Protein AF-A0A0L0S382-F1 (afdb_monomer_lite)

Foldseek 3Di:
DVVVVVVVVVVVVVVVCVVCVVVVLVVLLVVLVVVLVVLVVVLVPQDADDPVDPDDDDDPDLPPAHSLRSNLVSLLSNLVSCVSNVVLVVSLVSLVVSLVSLLVLLLVLDDDPVDQPPQPPPDPPDPDPPDPSSDHAPDPVSVVSVVVSLVSLVSNLLSCLVVVVVVVNVVSLVVVLVSCCVRPQPCVRHVVCVVVNVVVNVVSVVVVVVSVVVSVVVVVVVVVVVVVVD

InterPro domains:
  IPR021773 Trafficking protein particle complex subunit 11 [PF11817] (141-214)

Sequence (230 aa):
MITSRLHLAVASYAARISDYKPLLMDPAHKFYTAKAAAVRKKRARLTPPSPARMTVSSTQEPTALSYLGWLIRYDYKAAVFHELRGDWDEAYKLYTETYTQLTDFLRETQPSSDAQPLCNGALIPELTPGKAADVVLVSKRWYEAKLLLDVIIIKMMKLNFLLDRAPNVVNNFYGHIDVVAKRFDAPTWCPLLAWAFYEWKSRFHAMFGDLLDADGSTRKATKNMVRSNE

pLDDT: mean 77.28, std 17.95, range [32.91, 97.69]

Structure (mmCIF, N/CA/C/O backbone):
data_AF-A0A0L0S382-F1
#
_entry.id   AF-A0A0L0S382-F1
#
loop_
_atom_site.group_PDB
_atom_site.id
_atom_site.type_symbol
_atom_site.label_atom_id
_atom_site.label_alt_id
_atom_site.label_comp_id
_atom_site.label_asym_id
_atom_site.label_entity_id
_atom_site.label_seq_id
_atom_site.pdbx_PDB_ins_code
_atom_site.Cartn_x
_atom_site.Cartn_y
_atom_site.Cartn_z
_atom_site.occupancy
_atom_site.B_iso_or_equiv
_atom_site.auth_seq_id
_atom_site.auth_comp_id
_atom_site.auth_asym_id
_atom_site.auth_atom_id
_atom_site.pdbx_PDB_model_num
ATOM 1 N N . MET A 1 1 ? 12.969 -9.971 42.068 1.00 53.94 1 MET A N 1
ATOM 2 C CA . MET A 1 1 ? 12.573 -8.583 42.421 1.00 53.94 1 MET A CA 1
ATOM 3 C C . MET A 1 1 ? 12.611 -7.607 41.238 1.00 53.94 1 MET A C 1
ATOM 5 O O . MET A 1 1 ? 11.683 -6.818 41.119 1.00 53.94 1 MET A O 1
ATOM 9 N N . ILE A 1 2 ? 13.613 -7.647 40.348 1.00 57.97 2 ILE A N 1
ATOM 10 C CA . ILE A 1 2 ? 13.712 -6.731 39.185 1.00 57.97 2 ILE A CA 1
ATOM 11 C C . ILE A 1 2 ? 12.618 -6.998 38.129 1.00 57.97 2 ILE A C 1
ATOM 13 O O . ILE A 1 2 ? 12.015 -6.064 37.607 1.00 57.97 2 ILE A O 1
ATOM 17 N N . THR A 1 3 ? 12.284 -8.267 37.887 1.00 58.53 3 THR A N 1
ATOM 18 C CA . THR A 1 3 ? 11.249 -8.696 36.929 1.00 58.53 3 THR A CA 1
ATOM 19 C C . THR A 1 3 ? 9.839 -8.217 37.294 1.00 58.53 3 THR A C 1
ATOM 21 O O . THR A 1 3 ? 9.112 -7.747 36.422 1.00 58.53 3 THR A O 1
ATOM 24 N N . SER A 1 4 ? 9.467 -8.229 38.580 1.00 61.50 4 SER A N 1
ATOM 25 C CA . SER A 1 4 ? 8.157 -7.734 39.041 1.00 61.50 4 SER A CA 1
ATOM 26 C C . SER A 1 4 ? 7.985 -6.224 38.860 1.00 61.50 4 SER A C 1
ATOM 28 O O . SER A 1 4 ? 6.900 -5.777 38.502 1.00 61.50 4 SER A O 1
ATOM 30 N N . ARG A 1 5 ? 9.045 -5.427 39.063 1.00 61.12 5 ARG A N 1
ATOM 31 C CA . ARG A 1 5 ? 8.989 -3.965 38.871 1.00 61.12 5 ARG A CA 1
ATOM 32 C C . ARG A 1 5 ? 8.863 -3.579 37.397 1.00 61.12 5 ARG A C 1
ATOM 34 O O . ARG A 1 5 ? 8.143 -2.640 37.081 1.00 61.12 5 ARG A O 1
ATOM 41 N N . LEU A 1 6 ? 9.509 -4.332 36.506 1.00 64.44 6 LEU A N 1
ATOM 42 C CA . LEU A 1 6 ? 9.385 -4.161 35.056 1.00 64.44 6 LEU A CA 1
ATOM 43 C C . LEU A 1 6 ? 7.972 -4.504 34.564 1.00 64.44 6 LEU A C 1
ATOM 45 O O . LEU A 1 6 ? 7.396 -3.737 33.802 1.00 64.44 6 LEU A O 1
ATOM 49 N N . HIS A 1 7 ? 7.375 -5.591 35.059 1.00 64.88 7 HIS A N 1
ATOM 50 C CA . HIS A 1 7 ? 5.990 -5.949 34.730 1.00 64.88 7 HIS A CA 1
ATOM 51 C C . HIS A 1 7 ? 4.977 -4.893 35.206 1.00 64.88 7 HIS A C 1
ATOM 53 O O . HIS A 1 7 ? 4.095 -4.502 34.446 1.00 64.88 7 HIS A O 1
ATOM 59 N N . LEU A 1 8 ? 5.144 -4.366 36.426 1.00 67.00 8 LEU A N 1
ATOM 60 C CA . LEU A 1 8 ? 4.321 -3.273 36.962 1.00 67.00 8 LEU A CA 1
ATOM 61 C C . LEU A 1 8 ? 4.476 -1.969 36.164 1.00 67.00 8 LEU A C 1
ATOM 63 O O . LEU A 1 8 ? 3.487 -1.282 35.916 1.00 67.00 8 LEU A O 1
ATOM 67 N N . ALA A 1 9 ? 5.694 -1.639 35.724 1.00 67.31 9 ALA A N 1
ATOM 68 C CA . ALA A 1 9 ? 5.947 -0.463 34.894 1.00 67.31 9 ALA A CA 1
ATOM 69 C C . ALA A 1 9 ? 5.312 -0.590 33.497 1.00 67.31 9 ALA A C 1
ATOM 71 O O . ALA A 1 9 ? 4.705 0.364 33.017 1.00 67.31 9 ALA A O 1
ATOM 72 N N . VAL A 1 10 ? 5.392 -1.770 32.872 1.00 69.81 10 VAL A N 1
ATOM 73 C CA . VAL A 1 10 ? 4.763 -2.056 31.570 1.00 69.81 10 VAL A CA 1
ATOM 74 C C . VAL A 1 10 ? 3.237 -2.007 31.678 1.00 69.81 10 VAL A C 1
ATOM 76 O O . VAL A 1 10 ? 2.591 -1.379 30.843 1.00 69.81 10 VAL A O 1
ATOM 79 N N . ALA A 1 11 ? 2.661 -2.589 32.733 1.00 67.50 11 ALA A N 1
ATOM 80 C CA . ALA A 1 11 ? 1.222 -2.536 32.990 1.00 67.50 11 ALA A CA 1
ATOM 81 C C . ALA A 1 11 ? 0.734 -1.101 33.260 1.00 67.50 11 ALA A C 1
ATOM 83 O O . ALA A 1 11 ? -0.275 -0.673 32.702 1.00 67.50 11 ALA A O 1
ATOM 84 N N . SER A 1 12 ? 1.484 -0.324 34.051 1.00 73.62 12 SER A N 1
ATOM 85 C CA . SER A 1 12 ? 1.190 1.092 34.312 1.00 73.62 12 SER A CA 1
ATOM 86 C C . SER A 1 12 ? 1.282 1.945 33.044 1.00 73.62 12 SER A C 1
ATOM 88 O O . SER A 1 12 ? 0.453 2.828 32.831 1.00 73.62 12 SER A O 1
ATOM 90 N N . TYR A 1 13 ? 2.254 1.667 32.172 1.00 71.56 13 TYR A N 1
ATOM 91 C CA . TYR A 1 13 ? 2.401 2.352 30.890 1.00 71.56 13 TYR A CA 1
ATOM 92 C C . TYR A 1 13 ? 1.272 1.995 29.911 1.00 71.56 13 TYR A C 1
ATOM 94 O O . TYR A 1 13 ? 0.718 2.884 29.269 1.00 71.56 13 TYR A O 1
ATOM 102 N N . ALA A 1 14 ? 0.874 0.721 29.843 1.00 69.62 14 ALA A N 1
ATOM 103 C CA . ALA A 1 14 ? -0.241 0.264 29.015 1.00 69.62 14 ALA A CA 1
ATOM 104 C C . ALA A 1 14 ? -1.583 0.880 29.449 1.00 69.62 14 ALA A C 1
ATOM 106 O O . ALA A 1 14 ? -2.319 1.379 28.599 1.00 69.62 14 ALA A O 1
ATOM 107 N N . ALA A 1 15 ? -1.859 0.927 30.759 1.00 72.88 15 ALA A N 1
ATOM 108 C CA . ALA A 1 15 ? -3.040 1.597 31.313 1.00 72.88 15 ALA A CA 1
ATOM 109 C C . ALA A 1 15 ? -3.037 3.105 31.003 1.00 72.88 15 ALA A C 1
ATOM 111 O O . ALA A 1 15 ? -4.038 3.693 30.603 1.00 72.88 15 ALA A O 1
ATOM 112 N N . ARG A 1 16 ? -1.864 3.736 31.084 1.00 70.94 16 ARG A N 1
ATOM 113 C CA . ARG A 1 16 ? -1.719 5.149 30.738 1.00 70.94 16 ARG A CA 1
ATOM 114 C C . ARG A 1 16 ? -1.973 5.407 29.243 1.00 70.94 16 ARG A C 1
ATOM 116 O O . ARG A 1 16 ? -2.573 6.416 28.891 1.00 70.94 16 ARG A O 1
ATOM 123 N N . ILE A 1 17 ? -1.566 4.496 28.356 1.00 74.94 17 ILE A N 1
ATOM 124 C CA . ILE A 1 17 ? -1.878 4.578 26.918 1.00 74.94 17 ILE A CA 1
ATOM 125 C C . ILE A 1 17 ? -3.385 4.439 26.665 1.00 74.94 17 ILE A C 1
ATOM 127 O O . ILE A 1 17 ? -3.913 5.164 25.818 1.00 74.94 17 ILE A O 1
ATOM 131 N N . SER A 1 18 ? -4.083 3.540 27.371 1.00 77.56 18 SER A N 1
ATOM 132 C CA . SER A 1 18 ? -5.534 3.391 27.198 1.00 77.56 18 SER A CA 1
ATOM 133 C C . SER A 1 18 ? -6.300 4.653 27.590 1.00 77.56 18 SER A C 1
ATOM 135 O O . SER A 1 18 ? -7.227 5.020 26.871 1.00 77.56 18 SER A O 1
ATOM 137 N N . ASP A 1 19 ? -5.860 5.361 28.633 1.00 81.19 19 ASP A N 1
ATOM 138 C CA . ASP A 1 19 ? -6.506 6.593 29.106 1.00 81.19 19 ASP A CA 1
ATOM 139 C C . ASP A 1 19 ? -6.327 7.767 28.127 1.00 81.19 19 ASP A C 1
ATOM 141 O O . ASP A 1 19 ? -7.249 8.552 27.901 1.00 81.19 19 ASP A O 1
ATOM 145 N N . TYR A 1 20 ? -5.157 7.883 27.485 1.00 80.38 20 TYR A N 1
ATOM 146 C CA . TYR A 1 20 ? -4.895 8.948 26.504 1.00 80.38 20 TYR A CA 1
ATOM 147 C C . TYR A 1 20 ? -5.509 8.692 25.131 1.00 80.38 20 TYR A C 1
ATOM 149 O O . TYR A 1 20 ? -5.706 9.635 24.362 1.00 80.38 20 TYR A O 1
ATOM 157 N N . LYS A 1 21 ? -5.813 7.432 24.806 1.00 78.69 21 LYS A N 1
ATOM 158 C CA . LYS A 1 21 ? -6.366 7.045 23.509 1.00 78.69 21 LYS A CA 1
ATOM 159 C C . LYS A 1 21 ? -7.614 7.862 23.142 1.00 78.69 21 LYS A C 1
ATOM 161 O O . LYS A 1 21 ? -7.550 8.527 22.110 1.00 78.69 21 LYS A O 1
ATOM 166 N N . PRO A 1 22 ? -8.699 7.905 23.944 1.00 82.62 22 PRO A N 1
ATOM 167 C CA . PRO A 1 22 ? -9.888 8.690 23.602 1.00 82.62 22 PRO A CA 1
ATOM 168 C C . PRO A 1 22 ? -9.613 10.200 23.528 1.00 82.62 22 PRO A C 1
ATOM 170 O O . PRO A 1 22 ? -10.165 10.872 22.664 1.00 82.62 22 PRO A O 1
ATOM 173 N N . LEU A 1 23 ? -8.711 10.727 24.364 1.00 86.38 23 LEU A N 1
ATOM 174 C CA . LEU A 1 23 ? -8.353 12.152 24.383 1.00 86.38 23 LEU A CA 1
ATOM 175 C C . LEU A 1 23 ? -7.609 12.599 23.113 1.00 86.38 23 LEU A C 1
ATOM 177 O O . LEU A 1 23 ? -7.698 13.761 22.714 1.00 86.38 23 LEU A O 1
ATOM 181 N N . LEU A 1 24 ? -6.868 11.687 22.476 1.00 86.69 24 LEU A N 1
ATOM 182 C CA . LEU A 1 24 ? -6.070 11.978 21.286 1.00 86.69 24 LEU A CA 1
ATOM 183 C C . LEU A 1 24 ? -6.823 11.730 19.969 1.00 86.69 24 LEU A C 1
ATOM 185 O O . LEU A 1 24 ? -6.436 12.303 18.947 1.00 86.69 24 LEU A O 1
ATOM 189 N N . MET A 1 25 ? -7.889 10.918 19.973 1.00 85.62 25 MET A N 1
ATOM 190 C CA . MET A 1 25 ? -8.615 10.554 18.745 1.00 85.62 25 MET A CA 1
ATOM 191 C C . MET A 1 25 ? -9.185 11.775 18.020 1.00 85.62 25 MET A C 1
ATOM 193 O O . MET A 1 25 ? -8.930 11.952 16.828 1.00 85.62 25 MET A O 1
ATOM 197 N N . ASP A 1 26 ? -9.883 12.661 18.730 1.00 87.31 26 ASP A N 1
ATOM 198 C CA . ASP A 1 26 ? -10.520 13.835 18.123 1.00 87.31 26 ASP A CA 1
ATOM 199 C C . ASP A 1 26 ? -9.508 14.828 17.511 1.00 87.31 26 ASP A C 1
ATOM 201 O O . ASP A 1 26 ? -9.683 15.233 16.351 1.00 87.31 26 ASP A O 1
ATOM 205 N N . PRO A 1 27 ? -8.418 15.218 18.211 1.00 91.56 27 PRO A N 1
ATOM 206 C CA . PRO A 1 27 ? -7.337 15.996 17.605 1.00 91.56 27 PRO A CA 1
ATOM 207 C C . PRO A 1 27 ? -6.700 15.308 16.392 1.00 91.56 27 PRO A C 1
ATOM 209 O O . PRO A 1 27 ? -6.451 15.962 15.374 1.00 91.56 27 PRO A O 1
ATOM 212 N N . ALA A 1 28 ? -6.460 13.995 16.472 1.00 88.56 28 ALA A N 1
ATOM 213 C CA . ALA A 1 28 ? -5.852 13.227 15.389 1.00 88.56 28 ALA A CA 1
ATOM 214 C C . ALA A 1 28 ? -6.752 13.197 14.144 1.00 88.56 28 ALA A C 1
ATOM 216 O O . ALA A 1 28 ? -6.286 13.473 13.036 1.00 88.56 28 ALA A O 1
ATOM 217 N N . HIS A 1 29 ? -8.055 12.959 14.314 1.00 89.69 29 HIS A N 1
ATOM 218 C CA . HIS A 1 29 ? -9.029 12.962 13.221 1.00 89.69 29 HIS A CA 1
ATOM 219 C C . HIS A 1 29 ? -9.072 14.311 12.498 1.00 89.69 29 HIS A C 1
ATOM 221 O O . HIS A 1 29 ? -9.032 14.357 11.260 1.00 89.69 29 HIS A O 1
ATOM 227 N N . LYS A 1 30 ? -9.099 15.421 13.248 1.00 92.44 30 LYS A N 1
ATOM 228 C CA . LYS A 1 30 ? -9.057 16.779 12.677 1.00 92.44 30 LYS A CA 1
ATOM 229 C C . LYS A 1 30 ? -7.756 17.018 11.909 1.00 92.44 30 LYS A C 1
ATOM 231 O O . LYS A 1 30 ? -7.792 17.506 10.776 1.00 92.44 30 LYS A O 1
ATOM 236 N N . PHE A 1 31 ? -6.620 16.620 12.483 1.00 93.69 31 PHE A N 1
ATOM 237 C CA . PHE A 1 31 ? -5.308 16.766 11.857 1.00 93.69 31 PHE A CA 1
ATOM 238 C C . PHE A 1 31 ? -5.208 15.999 10.531 1.00 93.69 31 PHE A C 1
ATOM 240 O O . PHE A 1 31 ? -4.858 16.585 9.502 1.00 93.69 31 PHE A O 1
ATOM 247 N N . TYR A 1 32 ? -5.561 14.711 10.519 1.00 93.88 32 TYR A N 1
ATOM 248 C CA . TYR A 1 32 ? -5.474 13.888 9.310 1.00 93.88 32 TYR A CA 1
ATOM 249 C C . TYR A 1 32 ? -6.490 14.299 8.245 1.00 93.88 32 TYR A C 1
ATOM 251 O O . TYR A 1 32 ? -6.158 14.300 7.059 1.00 93.88 32 TYR A O 1
ATOM 259 N N . THR A 1 33 ? -7.673 14.772 8.643 1.00 93.06 33 THR A N 1
ATOM 260 C CA . THR A 1 33 ? -8.656 15.341 7.707 1.00 93.06 33 THR A CA 1
ATOM 261 C C . THR A 1 33 ? -8.102 16.578 6.994 1.00 93.06 33 THR A C 1
ATOM 263 O O . THR A 1 33 ? -8.178 16.673 5.765 1.00 93.06 33 THR A O 1
ATOM 266 N N . ALA A 1 34 ? -7.472 17.499 7.732 1.00 94.75 34 ALA A N 1
ATOM 267 C CA . ALA A 1 34 ? -6.836 18.679 7.149 1.00 94.75 34 ALA A CA 1
ATOM 268 C C . ALA A 1 34 ? -5.667 18.305 6.216 1.00 94.75 34 ALA A C 1
ATOM 270 O O . ALA A 1 34 ? -5.519 18.880 5.132 1.00 94.75 34 ALA A O 1
ATOM 271 N N . LYS A 1 35 ? -4.853 17.308 6.591 1.00 94.38 35 LYS A N 1
ATOM 272 C CA . LYS A 1 35 ? -3.753 16.810 5.748 1.00 94.38 35 LYS A CA 1
ATOM 273 C C . LYS A 1 35 ? -4.253 16.133 4.471 1.00 94.38 35 LYS A C 1
ATOM 275 O O . LYS A 1 35 ? -3.704 16.415 3.403 1.00 94.38 35 LYS A O 1
ATOM 280 N N . ALA A 1 36 ? -5.309 15.325 4.546 1.00 91.81 36 ALA A N 1
ATOM 281 C CA . ALA A 1 36 ? -5.942 14.718 3.378 1.00 91.81 36 ALA A CA 1
ATOM 282 C C . ALA A 1 36 ? -6.477 15.790 2.412 1.00 91.81 36 ALA A C 1
ATOM 284 O O . ALA A 1 36 ? -6.194 15.739 1.215 1.00 91.81 36 ALA A O 1
ATOM 285 N N . ALA A 1 37 ? -7.156 16.824 2.923 1.00 93.81 37 ALA A N 1
ATOM 286 C CA . ALA A 1 37 ? -7.625 17.948 2.108 1.00 93.81 37 ALA A CA 1
ATOM 287 C C . ALA A 1 37 ? -6.468 18.707 1.430 1.00 93.81 37 ALA A C 1
ATOM 289 O O . ALA A 1 37 ? -6.539 19.033 0.242 1.00 93.81 37 ALA A O 1
ATOM 290 N N . ALA A 1 38 ? -5.367 18.937 2.152 1.00 94.75 38 ALA A N 1
ATOM 291 C CA . ALA A 1 38 ? -4.178 19.576 1.595 1.00 94.75 38 ALA A CA 1
ATOM 292 C C . ALA A 1 38 ? -3.540 18.745 0.469 1.00 94.75 38 ALA A C 1
ATOM 294 O O . ALA A 1 38 ? -3.103 19.313 -0.534 1.00 94.75 38 ALA A O 1
ATOM 295 N N . VAL A 1 39 ? -3.500 17.414 0.602 1.00 95.06 39 VAL A N 1
ATOM 296 C CA . VAL A 1 39 ? -3.012 16.519 -0.460 1.00 95.06 39 VAL A CA 1
ATOM 297 C C . VAL A 1 39 ? -3.929 16.551 -1.677 1.00 95.06 39 VAL A C 1
ATOM 299 O O . VAL A 1 39 ? -3.424 16.720 -2.783 1.00 95.06 39 VAL A O 1
ATOM 302 N N . ARG A 1 40 ? -5.256 16.513 -1.496 1.00 92.25 40 ARG A N 1
ATOM 303 C CA . ARG A 1 40 ? -6.207 16.649 -2.615 1.00 92.25 40 ARG A CA 1
ATOM 304 C C . ARG A 1 40 ? -6.031 17.975 -3.356 1.00 92.25 40 ARG A C 1
ATOM 306 O O . ARG A 1 40 ? -5.993 17.989 -4.582 1.00 92.25 40 ARG A O 1
ATOM 313 N N . LYS A 1 41 ? -5.821 19.082 -2.632 1.00 93.94 41 LYS A N 1
ATOM 314 C CA . LYS A 1 41 ? -5.527 20.390 -3.244 1.00 93.94 41 LYS A CA 1
ATOM 315 C C . LYS A 1 41 ? -4.205 20.387 -4.018 1.00 93.94 41 LYS A C 1
ATOM 317 O O . LYS A 1 41 ? -4.111 21.061 -5.035 1.00 93.94 41 LYS A O 1
ATOM 322 N N . LYS A 1 42 ? -3.181 19.661 -3.552 1.00 93.00 42 LYS A N 1
ATOM 323 C CA . LYS A 1 42 ? -1.909 19.503 -4.282 1.00 93.00 42 LYS A CA 1
ATOM 324 C C . LYS A 1 42 ? -2.084 18.657 -5.541 1.00 93.00 42 LYS A C 1
ATOM 326 O O . LYS A 1 42 ? -1.616 19.065 -6.594 1.00 93.00 42 LYS A O 1
ATOM 331 N N . ARG A 1 43 ? -2.829 17.555 -5.446 1.00 92.06 43 ARG A N 1
ATOM 332 C CA . ARG A 1 43 ? -3.200 16.707 -6.584 1.00 92.06 43 ARG A CA 1
ATOM 333 C C . ARG A 1 43 ? -3.953 17.492 -7.659 1.00 92.06 43 ARG A C 1
ATOM 335 O O . ARG A 1 43 ? -3.604 17.396 -8.824 1.00 92.06 43 ARG A O 1
ATOM 342 N N . ALA A 1 44 ? -4.914 18.331 -7.270 1.00 90.69 44 ALA A N 1
ATOM 343 C CA . ALA A 1 44 ? -5.692 19.159 -8.197 1.00 90.69 44 ALA A CA 1
ATOM 344 C C . ALA A 1 44 ? -4.874 20.256 -8.908 1.00 90.69 44 ALA A C 1
ATOM 346 O O . ALA A 1 44 ? -5.316 20.786 -9.920 1.00 90.69 44 ALA A O 1
ATOM 347 N N . ARG A 1 45 ? -3.693 20.614 -8.385 1.00 90.88 45 ARG A N 1
ATOM 348 C CA . ARG A 1 45 ? -2.772 21.570 -9.024 1.00 90.88 45 ARG A CA 1
ATOM 349 C C . ARG A 1 45 ? -1.830 20.910 -10.031 1.00 90.88 45 ARG A C 1
ATOM 351 O O . ARG A 1 45 ? -1.074 21.628 -10.678 1.00 90.88 45 ARG A O 1
ATOM 358 N N . LEU A 1 46 ? -1.813 19.579 -10.122 1.00 86.81 46 LEU A N 1
ATOM 359 C CA . LEU A 1 46 ? -0.994 18.894 -11.112 1.00 86.81 46 LEU A CA 1
ATOM 360 C C . LEU A 1 46 ? -1.580 19.142 -12.500 1.00 86.81 46 LEU A C 1
ATOM 362 O O . LEU A 1 46 ? -2.689 18.708 -12.803 1.00 86.81 46 LEU A O 1
ATOM 366 N N . THR A 1 47 ? -0.810 19.818 -13.343 1.00 82.38 47 THR A N 1
ATOM 367 C CA . THR A 1 47 ? -1.166 20.032 -14.743 1.00 82.38 47 THR A CA 1
ATOM 368 C C . THR A 1 47 ? -0.730 18.812 -15.556 1.00 82.38 47 THR A C 1
ATOM 370 O O . THR A 1 47 ? 0.453 18.459 -15.496 1.00 82.38 47 THR A O 1
ATOM 373 N N . PRO A 1 48 ? -1.634 18.157 -16.306 1.00 77.94 48 PRO A N 1
ATOM 374 C CA . PRO A 1 48 ? -1.242 17.082 -17.207 1.00 77.94 48 PRO A CA 1
ATOM 375 C C . PRO A 1 48 ? -0.278 17.615 -18.281 1.00 77.94 48 PRO A C 1
ATOM 377 O O . PRO A 1 48 ? -0.373 18.786 -18.666 1.00 77.94 48 PRO A O 1
ATOM 380 N N . PRO A 1 49 ? 0.671 16.792 -18.757 1.00 70.31 49 PRO A N 1
ATOM 381 C CA . PRO A 1 49 ? 1.622 17.216 -19.777 1.00 70.31 49 PRO A CA 1
ATOM 382 C C . PRO A 1 49 ? 0.873 17.631 -21.052 1.00 70.31 49 PRO A C 1
ATOM 384 O O . PRO A 1 49 ? 0.158 16.832 -21.650 1.00 70.31 49 PRO A O 1
ATOM 387 N N . SER A 1 50 ? 1.016 18.899 -21.452 1.00 70.06 50 SER A N 1
ATOM 388 C CA . SER A 1 50 ? 0.487 19.402 -22.725 1.00 70.06 50 SER A CA 1
ATOM 389 C C . SER A 1 50 ? 1.434 19.007 -23.864 1.00 70.06 50 SER A C 1
ATOM 391 O O . SER A 1 50 ? 2.643 19.223 -23.724 1.00 70.06 50 SER A O 1
ATOM 393 N N . PRO A 1 51 ? 0.929 18.493 -25.002 1.00 60.09 51 PRO A N 1
ATOM 394 C CA . PRO A 1 51 ? 1.765 18.044 -26.119 1.00 60.09 51 PRO A CA 1
ATOM 395 C C . PRO A 1 51 ? 2.618 19.160 -26.751 1.00 60.09 51 PRO A C 1
ATOM 397 O O . PRO A 1 51 ? 3.579 18.867 -27.450 1.00 60.09 51 PRO A O 1
ATOM 400 N N . ALA A 1 52 ? 2.321 20.438 -26.486 1.00 55.53 52 ALA A N 1
ATOM 401 C CA . ALA A 1 52 ? 3.017 21.583 -27.083 1.00 55.53 52 ALA A CA 1
ATOM 402 C C . ALA A 1 52 ? 4.243 22.095 -26.291 1.00 55.53 52 ALA A C 1
ATOM 404 O O . ALA A 1 52 ? 4.891 23.045 -26.725 1.00 55.53 52 ALA A O 1
ATOM 405 N N . ARG A 1 53 ? 4.570 21.520 -25.122 1.00 49.69 53 ARG A N 1
ATOM 406 C CA . ARG A 1 53 ? 5.631 22.039 -24.232 1.00 49.69 53 ARG A CA 1
ATOM 407 C C . ARG A 1 53 ? 6.715 21.001 -23.947 1.00 49.69 53 ARG A C 1
ATOM 409 O O . ARG A 1 53 ? 6.962 20.655 -22.798 1.00 49.69 53 ARG A O 1
ATOM 416 N N . MET A 1 54 ? 7.376 20.517 -24.994 1.00 46.28 54 MET A N 1
ATOM 417 C CA . MET A 1 54 ? 8.634 19.772 -24.875 1.00 46.28 54 MET A CA 1
ATOM 418 C C . MET A 1 54 ? 9.815 20.703 -25.173 1.00 46.28 54 MET A C 1
ATOM 420 O O . MET A 1 54 ? 10.459 20.595 -26.209 1.00 46.28 54 MET A O 1
ATOM 424 N N . THR A 1 55 ? 10.094 21.652 -24.279 1.00 44.81 55 THR A N 1
ATOM 425 C CA . THR A 1 55 ? 11.374 22.376 -24.280 1.00 44.81 55 THR A CA 1
ATOM 426 C C . THR A 1 55 ? 12.269 21.772 -23.208 1.00 44.81 55 THR A C 1
ATOM 428 O O . THR A 1 55 ? 11.995 21.864 -22.012 1.00 44.81 55 THR A O 1
ATOM 431 N N . VAL A 1 56 ? 13.316 21.092 -23.669 1.00 46.12 56 VAL A N 1
ATOM 432 C CA . VAL A 1 56 ? 14.325 20.409 -22.860 1.00 46.12 56 VAL A CA 1
ATOM 433 C C . VAL A 1 56 ? 15.135 21.466 -22.109 1.00 46.12 56 VAL A C 1
ATOM 435 O O . VAL A 1 56 ? 15.881 22.223 -22.722 1.00 46.12 56 VAL A O 1
ATOM 438 N N . SER A 1 57 ? 14.977 21.550 -20.787 1.00 40.81 57 SER A N 1
ATOM 439 C CA . SER A 1 57 ? 15.897 22.314 -19.942 1.00 40.81 57 SER A CA 1
ATOM 440 C C . SER A 1 57 ? 16.950 21.354 -19.400 1.00 40.81 57 SER A C 1
ATOM 442 O O . SER A 1 57 ? 16.666 20.495 -18.568 1.00 40.81 57 SER A O 1
ATOM 444 N N . SER A 1 58 ? 18.153 21.464 -19.956 1.00 44.50 58 SER A N 1
ATOM 445 C CA . SER A 1 58 ? 19.354 20.739 -19.562 1.00 44.50 58 SER A CA 1
ATOM 446 C C . SER A 1 58 ? 20.073 21.487 -18.436 1.00 44.50 58 SER A C 1
ATOM 448 O O . SER A 1 58 ? 21.002 22.252 -18.688 1.00 44.50 58 SER A O 1
ATOM 450 N N . THR A 1 59 ? 19.663 21.273 -17.192 1.00 42.47 59 THR A N 1
ATOM 451 C CA . THR A 1 59 ? 20.478 21.600 -16.015 1.00 42.47 59 THR A CA 1
ATOM 452 C C . THR A 1 59 ? 20.339 20.480 -14.989 1.00 42.47 59 THR A C 1
ATOM 454 O O . THR A 1 59 ? 19.251 19.952 -14.777 1.00 42.47 59 THR A O 1
ATOM 457 N N . GLN A 1 60 ? 21.472 20.074 -14.409 1.00 43.75 60 GLN A N 1
ATOM 458 C CA . GLN A 1 60 ? 21.652 18.974 -13.449 1.00 43.75 60 GLN A CA 1
ATOM 459 C C . GLN A 1 60 ? 20.987 19.248 -12.080 1.00 43.75 60 GLN A C 1
ATOM 461 O O . GLN A 1 60 ? 21.624 19.179 -11.035 1.00 43.75 60 GLN A O 1
ATOM 466 N N . GLU A 1 61 ? 19.701 19.565 -12.071 1.00 41.81 61 GLU A N 1
ATOM 467 C CA . GLU A 1 61 ? 18.847 19.503 -10.884 1.00 41.81 61 GLU A CA 1
ATOM 468 C C . GLU A 1 61 ? 18.220 18.100 -10.826 1.00 41.81 61 GLU A C 1
ATOM 470 O O . GLU A 1 61 ? 17.977 17.511 -11.886 1.00 41.81 61 GLU A O 1
ATOM 475 N N . PRO A 1 62 ? 17.952 17.517 -9.638 1.00 47.75 62 PRO A N 1
ATOM 476 C CA . PRO A 1 62 ? 17.286 16.223 -9.550 1.00 47.75 62 PRO A CA 1
ATOM 477 C C . PRO A 1 62 ? 15.951 16.327 -10.285 1.00 47.75 62 PRO A C 1
ATOM 479 O O . PRO A 1 62 ? 15.028 16.994 -9.816 1.00 47.75 62 PRO A O 1
ATOM 482 N N . THR A 1 63 ? 15.883 15.701 -11.462 1.00 58.03 63 THR A N 1
ATOM 483 C CA . THR A 1 63 ? 14.741 15.750 -12.376 1.00 58.03 63 THR A CA 1
ATOM 484 C C . THR A 1 63 ? 13.465 15.543 -11.580 1.00 58.03 63 THR A C 1
ATOM 486 O O . THR A 1 63 ? 13.270 14.485 -10.972 1.00 58.03 63 THR A O 1
ATOM 489 N N . ALA A 1 64 ? 12.631 16.584 -11.532 1.00 66.94 64 ALA A N 1
ATOM 490 C CA . ALA A 1 64 ? 11.347 16.519 -10.865 1.00 66.94 64 ALA A CA 1
ATOM 491 C C . ALA A 1 64 ? 10.571 15.307 -11.400 1.00 66.94 64 ALA A C 1
ATOM 493 O O . ALA A 1 64 ? 10.559 15.052 -12.601 1.00 66.94 64 ALA A O 1
ATOM 494 N N . LEU A 1 65 ? 9.946 14.566 -10.484 1.00 73.06 65 LEU A N 1
ATOM 495 C CA . LEU A 1 65 ? 9.086 13.418 -10.773 1.00 73.06 65 LEU A CA 1
ATOM 496 C C . LEU A 1 65 ? 8.076 13.792 -11.887 1.00 73.06 65 LEU A C 1
ATOM 498 O O . LEU A 1 65 ? 7.576 14.919 -11.923 1.00 73.06 65 LEU A O 1
ATOM 502 N N . SER A 1 66 ? 7.788 12.875 -12.802 1.00 80.62 66 SER A N 1
ATOM 503 C CA . SER A 1 66 ? 6.773 13.015 -13.852 1.00 80.62 66 SER A CA 1
ATOM 504 C C . SER A 1 66 ? 5.387 13.267 -13.260 1.00 80.62 66 SER A C 1
ATOM 506 O O . SER A 1 66 ? 5.134 13.041 -12.072 1.00 80.62 66 SER A O 1
ATOM 508 N N . TYR A 1 67 ? 4.452 13.703 -14.110 1.00 85.00 67 TYR A N 1
ATOM 509 C CA . TYR A 1 67 ? 3.052 13.886 -13.724 1.00 85.00 67 TYR A CA 1
ATOM 510 C C . TYR A 1 67 ? 2.475 12.641 -13.032 1.00 85.00 67 TYR A C 1
ATOM 512 O O . TYR A 1 67 ? 1.907 12.752 -11.944 1.00 85.00 67 TYR A O 1
ATOM 520 N N . LEU A 1 68 ? 2.681 11.457 -13.622 1.00 84.94 68 LEU A N 1
ATOM 521 C CA . LEU A 1 68 ? 2.180 10.194 -13.080 1.00 84.94 68 LEU A CA 1
ATOM 522 C C . LEU A 1 68 ? 2.874 9.829 -11.763 1.00 84.94 68 LEU A C 1
ATOM 524 O O . LEU A 1 68 ? 2.213 9.432 -10.807 1.00 84.94 68 LEU A O 1
ATOM 528 N N . GLY A 1 69 ? 4.184 10.052 -11.652 1.00 86.31 69 GLY A N 1
ATOM 529 C CA . GLY A 1 69 ? 4.884 9.828 -10.392 1.00 86.31 69 GLY A CA 1
ATOM 530 C C . GLY A 1 69 ? 4.371 10.738 -9.261 1.00 86.31 69 GLY A C 1
ATOM 531 O O . GLY A 1 69 ? 4.182 10.281 -8.128 1.00 86.31 69 GLY A O 1
ATOM 532 N N . TRP A 1 70 ? 4.087 12.017 -9.541 1.00 89.44 70 TRP A N 1
ATOM 533 C CA . TRP A 1 70 ? 3.477 12.919 -8.554 1.00 89.44 70 TRP A CA 1
ATOM 534 C C . TRP A 1 70 ? 2.061 12.495 -8.173 1.00 89.44 70 TRP A C 1
ATOM 536 O O . TRP A 1 70 ? 1.706 12.603 -6.995 1.00 89.44 70 TRP A O 1
ATOM 546 N N . LEU A 1 71 ? 1.283 12.005 -9.141 1.00 90.81 71 LEU A N 1
ATOM 547 C CA . LEU A 1 71 ? -0.062 11.483 -8.924 1.00 90.81 71 LEU A CA 1
ATOM 548 C C . LEU A 1 71 ? -0.035 10.314 -7.933 1.00 90.81 71 LEU A C 1
ATOM 550 O O . LEU A 1 71 ? -0.632 10.424 -6.861 1.00 90.81 71 LEU A O 1
ATOM 554 N N . ILE A 1 72 ? 0.779 9.289 -8.214 1.00 92.12 72 ILE A N 1
ATOM 555 C CA . ILE A 1 72 ? 0.979 8.115 -7.348 1.00 92.12 72 ILE A CA 1
ATOM 556 C C . ILE A 1 72 ? 1.382 8.551 -5.933 1.00 92.12 72 ILE A C 1
ATOM 558 O O . ILE A 1 72 ? 0.855 8.059 -4.934 1.00 92.12 72 ILE A O 1
ATOM 562 N N . ARG A 1 73 ? 2.294 9.527 -5.814 1.00 92.00 73 ARG A N 1
ATOM 563 C CA . ARG A 1 73 ? 2.749 10.030 -4.509 1.00 92.00 73 ARG A CA 1
ATOM 564 C C . ARG A 1 73 ? 1.628 10.690 -3.708 1.00 92.00 73 ARG A C 1
ATOM 566 O O . ARG A 1 73 ? 1.626 10.595 -2.476 1.00 92.00 73 ARG A O 1
ATOM 573 N N . TYR A 1 74 ? 0.739 11.435 -4.357 1.00 95.00 74 TYR A N 1
ATOM 574 C CA . TYR A 1 74 ? -0.381 12.075 -3.673 1.00 95.00 74 TYR A CA 1
ATOM 575 C C . TYR A 1 74 ? -1.493 11.082 -3.347 1.00 95.00 74 TYR A C 1
ATOM 577 O O . TYR A 1 74 ? -2.012 11.147 -2.234 1.00 95.00 74 TYR A O 1
ATOM 585 N N . ASP A 1 75 ? -1.780 10.135 -4.235 1.00 94.31 75 ASP A N 1
ATOM 586 C CA . ASP A 1 75 ? -2.803 9.110 -4.015 1.00 94.31 75 ASP A CA 1
ATOM 587 C C . ASP A 1 75 ? -2.390 8.159 -2.876 1.00 94.31 75 ASP A C 1
ATOM 589 O O . ASP A 1 75 ? -3.165 7.965 -1.935 1.00 94.31 75 ASP A O 1
ATOM 593 N N . TYR A 1 76 ? -1.116 7.742 -2.819 1.00 96.06 76 TYR A N 1
ATOM 594 C CA . TYR A 1 76 ? -0.570 6.993 -1.678 1.00 96.06 76 TYR A CA 1
ATOM 595 C C . TYR A 1 76 ? -0.708 7.758 -0.353 1.00 96.06 76 TYR A C 1
ATOM 597 O O . TYR A 1 76 ? -1.141 7.214 0.662 1.00 96.06 76 TYR A O 1
ATOM 605 N N . LYS A 1 77 ? -0.354 9.051 -0.336 1.00 95.69 77 LYS A N 1
ATOM 606 C CA . LYS A 1 77 ? -0.471 9.877 0.879 1.00 95.69 77 LYS A CA 1
ATOM 607 C C . LYS A 1 77 ? -1.919 10.042 1.320 1.00 95.69 77 LYS A C 1
ATOM 609 O O . LYS A 1 77 ? -2.180 10.056 2.520 1.00 95.69 77 LYS A O 1
ATOM 614 N N . ALA A 1 78 ? -2.840 10.203 0.373 1.00 95.25 78 ALA A N 1
ATOM 615 C CA . ALA A 1 78 ? -4.259 10.262 0.676 1.00 95.25 78 ALA A CA 1
ATOM 616 C C . ALA A 1 78 ? -4.719 8.948 1.325 1.00 95.25 78 ALA A C 1
ATOM 618 O O . ALA A 1 78 ? -5.336 9.005 2.387 1.00 95.25 78 ALA A O 1
ATOM 619 N N . ALA A 1 79 ? -4.330 7.795 0.767 1.00 96.56 79 ALA A N 1
ATOM 620 C CA . ALA A 1 79 ? -4.632 6.478 1.330 1.00 96.56 79 ALA A CA 1
ATOM 621 C C . ALA A 1 79 ? -4.134 6.335 2.780 1.00 96.56 79 ALA A C 1
ATOM 623 O O . ALA A 1 79 ? -4.904 5.963 3.663 1.00 96.56 79 ALA A O 1
ATOM 624 N N . VAL A 1 80 ? -2.885 6.739 3.055 1.00 96.19 80 VAL A N 1
ATOM 625 C CA . VAL A 1 80 ? -2.307 6.725 4.412 1.00 96.19 80 VAL A CA 1
ATOM 626 C C . VAL A 1 80 ? -3.105 7.602 5.379 1.00 96.19 80 VAL A C 1
ATOM 628 O O . VAL A 1 80 ? -3.337 7.205 6.516 1.00 96.19 80 VAL A O 1
ATOM 631 N N . PHE A 1 81 ? -3.551 8.791 4.966 1.00 95.94 81 PHE A N 1
ATOM 632 C CA . PHE A 1 81 ? -4.341 9.651 5.854 1.00 95.94 81 PHE A CA 1
ATOM 633 C C . PHE A 1 81 ? -5.749 9.115 6.119 1.00 95.94 81 PHE A C 1
ATOM 635 O O . PHE A 1 81 ? -6.259 9.315 7.220 1.00 95.94 81 PHE A O 1
ATOM 642 N N . HIS A 1 82 ? -6.356 8.423 5.154 1.00 94.69 82 HIS A N 1
ATOM 643 C CA . HIS A 1 82 ? -7.617 7.715 5.372 1.00 94.69 82 HIS A CA 1
ATOM 644 C C . HIS A 1 82 ? -7.437 6.520 6.323 1.00 94.69 82 HIS A C 1
ATOM 646 O O . HIS A 1 82 ? -8.234 6.359 7.245 1.00 94.69 82 HIS A O 1
ATOM 652 N N . GLU A 1 83 ? -6.342 5.764 6.188 1.00 94.12 83 GLU A N 1
ATOM 653 C CA . GLU A 1 83 ? -5.987 4.674 7.108 1.00 94.12 83 GLU A CA 1
ATOM 654 C C . GLU A 1 83 ? -5.777 5.195 8.538 1.00 94.12 83 GLU A C 1
ATOM 656 O O . GLU A 1 83 ? -6.345 4.658 9.480 1.00 94.12 83 GLU A O 1
ATOM 661 N N . LEU A 1 84 ? -5.020 6.282 8.718 1.00 92.31 84 LEU A N 1
ATOM 662 C CA . LEU A 1 84 ? -4.740 6.853 10.045 1.00 92.31 84 LEU A CA 1
ATOM 663 C C . LEU A 1 84 ? -5.971 7.473 10.726 1.00 92.31 84 LEU A C 1
ATOM 665 O O . LEU A 1 84 ? -5.952 7.675 11.939 1.00 92.31 84 LEU A O 1
ATOM 669 N N . ARG A 1 85 ? -7.026 7.780 9.964 1.00 90.56 85 ARG A N 1
ATOM 670 C CA . ARG A 1 85 ? -8.324 8.243 10.477 1.00 90.56 85 ARG A CA 1
ATOM 671 C C . ARG A 1 85 ? -9.276 7.090 10.819 1.00 90.56 85 ARG A C 1
ATOM 673 O O . ARG A 1 85 ? -10.276 7.315 11.485 1.00 90.56 85 ARG A O 1
ATOM 680 N N . GLY A 1 86 ? -8.976 5.875 10.369 1.00 89.88 86 GLY A N 1
ATOM 681 C CA . GLY A 1 86 ? -9.846 4.716 10.545 1.00 89.88 86 GLY A CA 1
ATOM 682 C C . GLY A 1 86 ? -10.921 4.548 9.470 1.00 89.88 86 GLY A C 1
ATOM 683 O O . GLY A 1 86 ? -11.808 3.716 9.635 1.00 89.88 86 GLY A O 1
ATOM 684 N N . ASP A 1 87 ? -10.839 5.273 8.350 1.00 92.88 87 ASP A N 1
ATOM 685 C CA . ASP A 1 87 ? -11.716 5.021 7.199 1.00 92.88 87 ASP A CA 1
ATOM 686 C C . ASP A 1 87 ? -11.129 3.909 6.331 1.00 92.88 87 ASP A C 1
ATOM 688 O O . ASP A 1 87 ? -10.550 4.148 5.265 1.00 92.88 87 ASP A O 1
ATOM 692 N N . TRP A 1 88 ? -11.248 2.679 6.817 1.00 94.75 88 TRP A N 1
ATOM 693 C CA . TRP A 1 88 ? -10.587 1.518 6.227 1.00 94.75 88 TRP A CA 1
ATOM 694 C C . TRP A 1 88 ? -11.027 1.245 4.782 1.00 94.75 88 TRP A C 1
ATOM 696 O O . TRP A 1 88 ? -10.183 0.916 3.949 1.00 94.75 88 TRP A O 1
ATOM 706 N N . ASP A 1 89 ? -12.310 1.432 4.457 1.00 95.00 89 ASP A N 1
ATOM 707 C CA . ASP A 1 89 ? -12.841 1.217 3.103 1.00 95.00 89 ASP A CA 1
ATOM 708 C C . ASP A 1 89 ? -12.294 2.222 2.082 1.00 95.00 89 ASP A C 1
ATOM 710 O O . ASP A 1 89 ? -11.839 1.834 1.003 1.00 95.00 89 ASP A O 1
ATOM 714 N N . GLU A 1 90 ? -12.280 3.512 2.427 1.00 94.81 90 GLU A N 1
ATOM 715 C CA . GLU A 1 90 ? -11.745 4.544 1.534 1.00 94.81 90 GLU A CA 1
ATOM 716 C C . GLU A 1 90 ? -10.222 4.414 1.401 1.00 94.81 90 GLU A C 1
ATOM 718 O O . GLU A 1 90 ? -9.675 4.550 0.305 1.00 94.81 90 GLU A O 1
ATOM 723 N N . ALA A 1 91 ? -9.530 4.071 2.494 1.00 96.50 91 ALA A N 1
ATOM 724 C CA . ALA A 1 91 ? -8.107 3.759 2.455 1.00 96.50 91 ALA A CA 1
ATOM 725 C C . ALA A 1 91 ? -7.820 2.585 1.509 1.00 96.50 91 ALA A C 1
ATOM 727 O O . ALA A 1 91 ? -6.935 2.685 0.660 1.00 96.50 91 ALA A O 1
ATOM 728 N N . TYR A 1 92 ? -8.593 1.499 1.606 1.00 96.38 92 TYR A N 1
ATOM 729 C CA . TYR A 1 92 ? -8.448 0.325 0.747 1.00 96.38 92 TYR A CA 1
ATOM 730 C C . TYR A 1 92 ? -8.635 0.668 -0.734 1.00 96.38 92 TYR A C 1
ATOM 732 O O . TYR A 1 92 ? -7.830 0.257 -1.575 1.00 96.38 92 TYR A O 1
ATOM 740 N N . LYS A 1 93 ? -9.658 1.468 -1.055 1.00 96.44 93 LYS A N 1
ATOM 741 C CA . LYS A 1 93 ? -9.919 1.934 -2.421 1.00 96.44 93 LYS A CA 1
ATOM 742 C C . LYS A 1 93 ? -8.745 2.746 -2.973 1.00 96.44 93 LYS A C 1
ATOM 744 O O . LYS A 1 93 ? -8.266 2.457 -4.067 1.00 96.44 93 LYS A O 1
ATOM 749 N N . LEU A 1 94 ? -8.244 3.712 -2.202 1.00 96.44 94 LEU A N 1
ATOM 750 C CA . LEU A 1 94 ? -7.110 4.544 -2.609 1.00 96.44 94 LEU A CA 1
ATOM 751 C C . LEU A 1 94 ? -5.809 3.739 -2.735 1.00 96.44 94 LEU A C 1
ATOM 753 O O . LEU A 1 94 ? -5.023 3.996 -3.647 1.00 96.44 94 LEU A O 1
ATOM 757 N N . TYR A 1 95 ? -5.582 2.742 -1.874 1.00 97.69 95 TYR A N 1
ATOM 758 C CA . TYR A 1 95 ? -4.444 1.832 -2.020 1.00 97.69 95 TYR A CA 1
ATOM 759 C C . TYR A 1 95 ? -4.547 0.968 -3.274 1.00 97.69 95 TYR A C 1
ATOM 761 O O . TYR A 1 95 ? -3.552 0.833 -3.977 1.00 97.69 95 TYR A O 1
ATOM 769 N N . THR A 1 96 ? -5.732 0.439 -3.584 1.00 96.62 96 THR A N 1
ATOM 770 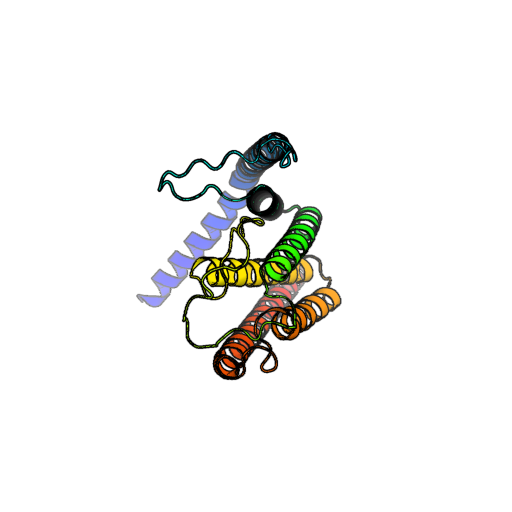C CA . THR A 1 96 ? -5.972 -0.368 -4.792 1.00 96.62 96 THR A CA 1
ATOM 771 C C . THR A 1 96 ? -5.708 0.442 -6.063 1.00 96.62 96 THR A C 1
ATOM 773 O O . THR A 1 96 ? -5.024 -0.020 -6.978 1.00 96.62 96 THR A O 1
ATOM 776 N N . GLU A 1 97 ? -6.198 1.682 -6.095 1.00 96.12 97 GLU A N 1
ATOM 777 C CA . GLU A 1 97 ? -5.960 2.624 -7.189 1.00 96.12 97 GLU A CA 1
ATOM 778 C C . GLU A 1 97 ? -4.461 2.929 -7.340 1.00 96.12 97 GLU A C 1
ATOM 780 O O . GLU A 1 97 ? -3.886 2.766 -8.414 1.00 96.12 97 GLU A O 1
ATOM 785 N N . THR A 1 98 ? -3.791 3.270 -6.234 1.00 96.81 98 THR A N 1
ATOM 786 C CA . THR A 1 98 ? -2.345 3.552 -6.222 1.00 96.81 98 THR A CA 1
ATOM 787 C C . THR A 1 98 ? -1.523 2.335 -6.661 1.00 96.81 98 THR A C 1
ATOM 789 O O . THR A 1 98 ? -0.557 2.481 -7.408 1.00 96.81 98 THR A O 1
ATOM 792 N N . TYR A 1 99 ? -1.898 1.132 -6.215 1.00 96.25 99 TYR A N 1
ATOM 793 C CA . TYR A 1 99 ? -1.247 -0.125 -6.588 1.00 96.25 99 TYR A CA 1
ATOM 794 C C . TYR A 1 99 ? -1.332 -0.362 -8.097 1.00 96.25 99 TYR A C 1
ATOM 796 O O . TYR A 1 99 ? -0.329 -0.692 -8.731 1.00 96.25 99 TYR A O 1
ATOM 804 N N . THR A 1 100 ? -2.513 -0.140 -8.677 1.00 94.44 100 THR A N 1
ATOM 805 C CA . THR A 1 100 ? -2.754 -0.300 -10.115 1.00 94.44 100 THR A CA 1
ATOM 806 C C . THR A 1 100 ? -1.934 0.710 -10.915 1.00 94.44 100 THR A C 1
ATOM 808 O O . THR A 1 100 ? -1.151 0.308 -11.774 1.00 94.44 100 THR A O 1
ATOM 811 N N . GLN A 1 101 ? -1.999 1.998 -10.551 1.00 92.62 101 GLN A N 1
ATOM 812 C CA . GLN A 1 101 ? -1.215 3.057 -11.195 1.00 92.62 101 GLN A CA 1
ATOM 813 C C . GLN A 1 101 ? 0.295 2.789 -11.134 1.00 92.62 101 GLN A C 1
ATOM 815 O O . GLN A 1 101 ? 0.992 2.955 -12.132 1.00 92.62 101 GLN A O 1
ATOM 820 N N . LEU A 1 102 ? 0.815 2.359 -9.978 1.00 91.56 102 LEU A N 1
ATOM 821 C CA . LEU A 1 102 ? 2.237 2.051 -9.815 1.00 91.56 102 LEU A CA 1
ATOM 822 C C . LEU A 1 102 ? 2.648 0.815 -10.623 1.00 91.56 102 LEU A C 1
ATOM 824 O O . LEU A 1 102 ? 3.719 0.807 -11.224 1.00 91.56 102 LEU A O 1
ATOM 828 N N . THR A 1 103 ? 1.794 -0.207 -10.676 1.00 90.50 103 THR A N 1
ATOM 829 C CA . THR A 1 103 ? 2.042 -1.408 -11.483 1.00 90.50 103 THR A CA 1
ATOM 830 C C . THR A 1 103 ? 2.094 -1.070 -12.972 1.00 90.50 103 THR A C 1
ATOM 832 O O . THR A 1 103 ? 2.989 -1.538 -13.675 1.00 90.50 103 THR A O 1
ATOM 835 N N . ASP A 1 104 ? 1.164 -0.247 -13.459 1.00 86.88 104 ASP A N 1
ATOM 836 C CA . ASP A 1 104 ? 1.137 0.184 -14.858 1.00 86.88 104 ASP A CA 1
ATOM 837 C C . ASP A 1 104 ? 2.322 1.090 -15.196 1.00 86.88 104 ASP A C 1
ATOM 839 O O . ASP A 1 104 ? 2.973 0.893 -16.221 1.00 86.88 104 ASP A O 1
ATOM 843 N N . PHE A 1 105 ? 2.675 2.004 -14.295 1.00 84.25 105 PHE A N 1
ATOM 844 C CA . PHE A 1 105 ? 3.854 2.852 -14.426 1.00 84.25 105 PHE A CA 1
ATOM 845 C C . PHE A 1 105 ? 5.162 2.044 -14.507 1.00 84.25 105 PHE A C 1
ATOM 847 O O . PHE A 1 105 ? 6.027 2.326 -15.338 1.00 84.25 105 PHE A O 1
ATOM 854 N N . L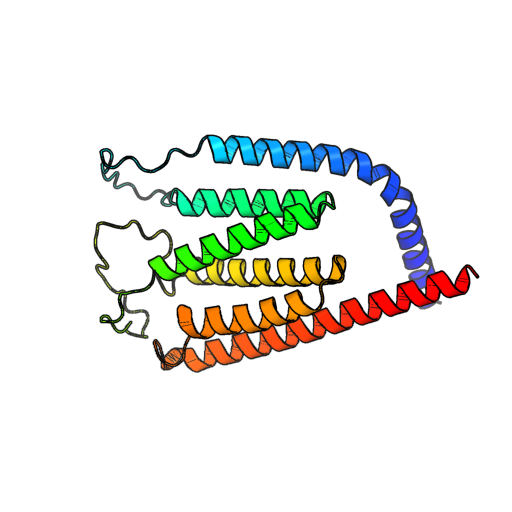EU A 1 106 ? 5.306 1.003 -13.682 1.00 80.25 106 LEU A N 1
ATOM 855 C CA . LEU A 1 106 ? 6.463 0.106 -13.734 1.00 80.25 106 LEU A CA 1
ATOM 856 C C . LEU A 1 106 ? 6.451 -0.791 -14.980 1.00 80.25 106 LEU A C 1
ATOM 858 O O . LEU A 1 106 ? 7.510 -1.124 -15.500 1.00 80.25 106 LEU A O 1
ATOM 862 N N . ARG A 1 107 ? 5.274 -1.154 -15.500 1.00 77.94 107 ARG A N 1
ATOM 863 C CA . ARG A 1 107 ? 5.152 -1.887 -16.770 1.00 77.94 107 ARG A CA 1
ATOM 864 C C . ARG A 1 107 ? 5.597 -1.029 -17.953 1.00 77.94 107 ARG A C 1
ATOM 866 O O . ARG A 1 107 ? 6.300 -1.514 -18.827 1.00 77.94 107 ARG A O 1
ATOM 873 N N . GLU A 1 108 ? 5.205 0.241 -17.984 1.00 74.38 108 GLU A N 1
ATOM 874 C CA . GLU A 1 108 ? 5.574 1.159 -19.069 1.00 74.38 108 GLU A CA 1
ATOM 875 C C . GLU A 1 108 ? 7.068 1.488 -19.126 1.00 74.38 108 GLU A C 1
ATOM 877 O O . GLU A 1 108 ? 7.554 1.936 -20.162 1.00 74.38 108 GLU A O 1
ATOM 882 N N . THR A 1 109 ? 7.788 1.291 -18.023 1.00 67.88 109 THR A N 1
ATOM 883 C CA . THR A 1 109 ? 9.244 1.481 -17.962 1.00 67.88 109 THR A CA 1
ATOM 884 C C . THR A 1 109 ? 10.026 0.238 -18.395 1.00 67.88 109 THR A C 1
ATOM 886 O O . THR A 1 109 ? 11.252 0.295 -18.483 1.00 67.88 109 THR A O 1
ATOM 889 N N . GLN A 1 110 ? 9.349 -0.872 -18.715 1.00 64.31 110 GLN A N 1
ATOM 890 C CA . GLN A 1 110 ? 9.998 -2.057 -19.267 1.00 64.31 110 GLN A CA 1
ATOM 891 C C . GLN A 1 110 ? 10.287 -1.923 -20.771 1.00 64.31 110 GLN A C 1
ATOM 893 O O . GLN A 1 110 ? 9.487 -1.334 -21.500 1.00 64.31 110 GLN A O 1
ATOM 898 N N . PRO A 1 111 ? 11.401 -2.499 -21.262 1.00 57.78 111 PRO A N 1
ATOM 899 C CA . PRO A 1 111 ? 11.682 -2.609 -22.682 1.00 57.78 111 PRO A CA 1
ATOM 900 C C . PRO A 1 111 ? 10.597 -3.448 -23.357 1.00 57.78 111 PRO A C 1
ATOM 902 O O . PRO A 1 111 ? 10.074 -4.402 -22.776 1.00 57.78 111 PRO A O 1
ATOM 905 N N . SER A 1 112 ? 10.254 -3.091 -24.595 1.00 56.50 112 SER A N 1
ATOM 906 C CA . SER A 1 112 ? 9.401 -3.921 -25.443 1.00 56.50 112 SER A CA 1
ATOM 907 C C . SER A 1 112 ? 10.020 -5.314 -25.597 1.00 56.50 112 SER A C 1
ATOM 909 O O . SER A 1 112 ? 11.241 -5.451 -25.585 1.00 56.50 112 SER A O 1
ATOM 911 N N . SER A 1 113 ? 9.178 -6.338 -25.754 1.00 50.50 113 SER A N 1
ATOM 912 C CA . SER A 1 113 ? 9.521 -7.774 -25.783 1.00 50.50 113 SER A CA 1
ATOM 913 C C . SER A 1 113 ? 10.702 -8.177 -26.671 1.00 50.50 113 SER A C 1
ATOM 915 O O . SER A 1 113 ? 11.284 -9.237 -26.459 1.00 50.50 113 SER A O 1
ATOM 917 N N . ASP A 1 114 ? 11.054 -7.344 -27.646 1.00 45.91 114 ASP A N 1
ATOM 918 C CA . ASP A 1 114 ? 12.098 -7.607 -28.637 1.00 45.91 114 ASP A CA 1
ATOM 919 C C . ASP A 1 114 ? 13.501 -7.199 -28.146 1.00 45.91 114 ASP A C 1
ATOM 921 O O . ASP A 1 114 ? 14.510 -7.624 -28.706 1.00 45.91 114 ASP A O 1
ATOM 925 N N . ALA A 1 115 ? 13.584 -6.402 -27.077 1.00 51.06 115 ALA A N 1
ATOM 926 C CA . ALA A 1 115 ? 14.834 -5.995 -26.452 1.00 51.06 115 ALA A CA 1
ATOM 927 C C . ALA A 1 115 ? 15.080 -6.849 -25.202 1.00 51.06 115 ALA A C 1
ATOM 929 O O . ALA A 1 115 ? 14.579 -6.553 -24.116 1.00 51.06 115 ALA A O 1
ATOM 930 N N . GLN A 1 116 ? 15.864 -7.921 -25.346 1.00 51.09 116 GLN A N 1
ATOM 931 C CA . GLN A 1 116 ? 16.364 -8.653 -24.184 1.00 51.09 116 GLN A CA 1
ATOM 932 C C . GLN A 1 116 ? 17.217 -7.706 -23.322 1.00 51.09 116 GLN A C 1
ATOM 934 O O . GLN A 1 116 ? 18.208 -7.163 -23.820 1.00 51.09 116 GLN A O 1
ATOM 939 N N . PRO A 1 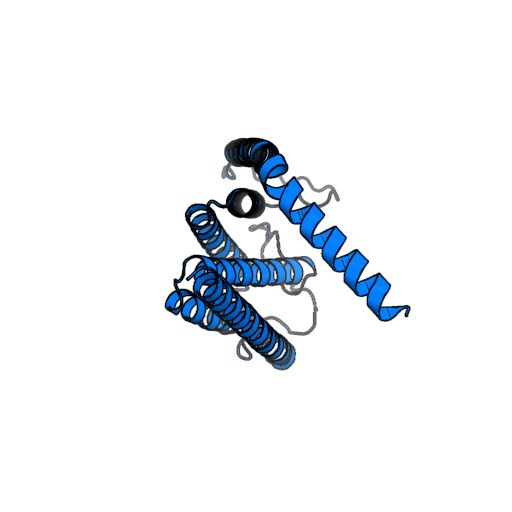117 ? 16.872 -7.481 -22.043 1.00 51.12 117 PRO A N 1
ATOM 940 C CA . PRO A 1 117 ? 17.702 -6.668 -21.175 1.00 51.12 117 PRO A CA 1
ATOM 941 C C . PRO A 1 117 ? 19.005 -7.421 -20.907 1.00 51.12 117 PRO A C 1
ATOM 943 O O . PRO A 1 117 ? 19.005 -8.509 -20.331 1.00 51.12 117 PRO A O 1
ATOM 946 N N . LEU A 1 118 ? 20.130 -6.836 -21.320 1.00 49.75 118 LEU A N 1
ATOM 947 C CA . LEU A 1 118 ? 21.444 -7.333 -20.938 1.00 49.75 118 LEU A CA 1
ATOM 948 C C . LEU A 1 118 ? 21.568 -7.227 -19.416 1.00 49.75 118 LEU A C 1
ATOM 950 O O . LEU A 1 118 ? 21.629 -6.155 -18.819 1.00 49.75 118 LEU A O 1
ATOM 954 N N . CYS A 1 119 ? 21.593 -8.393 -18.796 1.00 48.09 119 CYS A N 1
ATOM 955 C CA . CYS A 1 119 ? 21.558 -8.676 -17.369 1.00 48.09 119 CYS A CA 1
ATOM 956 C C . CYS A 1 119 ? 22.788 -8.202 -16.563 1.00 48.09 119 CYS A C 1
ATOM 958 O O . CYS A 1 119 ? 22.964 -8.611 -15.418 1.00 48.09 119 CYS A O 1
ATOM 960 N N . ASN A 1 120 ? 23.621 -7.317 -17.120 1.00 42.19 120 ASN A N 1
ATOM 961 C CA . ASN A 1 120 ? 24.944 -6.992 -16.580 1.00 42.19 120 ASN A CA 1
ATOM 962 C C . ASN A 1 120 ? 25.103 -5.539 -16.118 1.00 42.19 120 ASN A C 1
ATOM 964 O O . ASN A 1 120 ? 26.231 -5.063 -16.042 1.00 42.19 120 ASN A O 1
ATOM 968 N N . GLY A 1 121 ? 24.026 -4.787 -15.864 1.00 47.09 121 GLY A N 1
ATOM 969 C CA . GLY A 1 121 ? 24.141 -3.382 -15.432 1.00 47.09 121 GLY A CA 1
ATOM 970 C C . GLY A 1 121 ? 24.870 -2.466 -16.431 1.00 47.09 121 GLY A C 1
ATOM 971 O O . GLY A 1 121 ? 25.034 -1.276 -16.168 1.00 47.09 121 GLY A O 1
ATOM 972 N N . ALA A 1 122 ? 25.273 -3.002 -17.587 1.00 40.09 122 ALA A N 1
ATOM 973 C CA . ALA A 1 122 ? 25.611 -2.249 -18.766 1.00 40.09 122 ALA A CA 1
ATOM 974 C C . ALA A 1 122 ? 24.312 -1.574 -19.178 1.00 40.09 122 ALA A C 1
ATOM 976 O O . ALA A 1 122 ? 23.390 -2.218 -19.679 1.00 40.09 122 ALA A O 1
ATOM 977 N N . LEU A 1 123 ? 24.246 -0.292 -18.812 1.00 41.38 123 LEU A N 1
ATOM 978 C CA . LEU A 1 123 ? 23.449 0.757 -19.422 1.00 41.38 123 LEU A CA 1
ATOM 979 C C . LEU A 1 123 ? 22.903 0.247 -20.750 1.00 41.38 123 LEU A C 1
ATOM 981 O O . LEU A 1 123 ? 23.702 -0.090 -21.613 1.00 41.38 123 LEU A O 1
ATOM 985 N N . ILE A 1 124 ? 21.586 0.201 -20.929 1.00 44.75 124 ILE A N 1
ATOM 986 C CA . ILE A 1 124 ? 21.079 0.481 -22.266 1.00 44.75 124 ILE A CA 1
ATOM 987 C C . ILE A 1 124 ? 21.380 1.973 -22.431 1.00 44.75 124 ILE A C 1
ATOM 989 O O . ILE A 1 124 ? 20.693 2.779 -21.790 1.00 44.75 124 ILE A O 1
ATOM 993 N N . PRO A 1 125 ? 22.432 2.393 -23.162 1.00 43.69 125 PRO A N 1
ATOM 994 C CA . PRO A 1 125 ? 22.480 3.772 -23.595 1.00 43.69 125 PRO A CA 1
ATOM 995 C C . PRO A 1 125 ? 21.383 3.853 -24.666 1.00 43.69 125 PRO A C 1
ATOM 997 O O . PRO A 1 125 ? 21.321 3.012 -25.554 1.00 43.69 125 PRO A O 1
ATOM 1000 N N . GLU A 1 126 ? 20.476 4.816 -24.551 1.00 44.03 126 GLU A N 1
ATOM 1001 C CA . GLU A 1 126 ? 19.411 5.061 -25.538 1.00 44.03 126 GLU A CA 1
ATOM 1002 C C . GLU A 1 126 ? 18.222 4.080 -25.532 1.00 44.03 126 GLU A C 1
ATOM 1004 O O . GLU A 1 126 ? 17.881 3.470 -26.542 1.00 44.03 126 GLU A O 1
ATOM 1009 N N . LEU A 1 127 ? 17.446 4.050 -24.442 1.00 43.94 127 LEU A N 1
ATOM 1010 C CA . LEU A 1 127 ? 15.998 3.881 -24.617 1.00 43.94 127 LEU A CA 1
ATOM 1011 C C . LEU A 1 127 ? 15.388 5.266 -24.878 1.00 43.94 127 LEU A C 1
ATOM 1013 O O . LEU A 1 127 ? 15.075 6.002 -23.950 1.00 43.94 127 LEU A O 1
ATOM 1017 N N . THR A 1 128 ? 15.328 5.616 -26.166 1.00 39.09 128 THR A N 1
ATOM 1018 C CA . THR A 1 128 ? 14.472 6.647 -26.785 1.00 39.09 128 THR A CA 1
ATOM 1019 C C . THR A 1 128 ? 14.368 7.998 -26.043 1.00 39.09 128 THR A C 1
ATOM 1021 O O . THR A 1 128 ? 13.600 8.125 -25.085 1.00 39.09 128 THR A O 1
ATOM 1024 N N . PRO A 1 129 ? 15.026 9.073 -26.528 1.00 32.91 129 PRO A N 1
ATOM 1025 C CA . PRO A 1 129 ? 14.766 10.433 -26.060 1.00 32.91 129 PRO A CA 1
ATOM 1026 C C . PRO A 1 129 ? 13.348 10.846 -26.490 1.00 32.91 129 PRO A C 1
ATOM 1028 O O . PRO A 1 129 ? 13.136 11.425 -27.549 1.00 32.91 129 PRO A O 1
ATOM 1031 N N . GLY A 1 130 ? 12.347 10.473 -25.696 1.00 40.06 130 GLY A N 1
ATOM 1032 C CA . GLY A 1 130 ? 10.940 10.716 -26.016 1.00 40.06 130 GLY A CA 1
ATOM 1033 C C . GLY A 1 130 ? 9.969 10.393 -24.882 1.00 40.06 130 GLY A C 1
ATOM 1034 O O . GLY A 1 130 ? 9.000 11.124 -24.693 1.00 40.06 130 GLY A O 1
ATOM 1035 N N . LYS A 1 131 ? 10.250 9.375 -24.058 1.00 46.34 131 LYS A N 1
ATOM 1036 C CA . LYS A 1 131 ? 9.542 9.158 -22.787 1.00 46.34 131 LYS A CA 1
ATOM 1037 C C . LYS A 1 131 ? 10.527 9.404 -21.656 1.00 46.34 131 LYS A C 1
ATOM 1039 O O . LYS A 1 131 ? 11.443 8.619 -21.457 1.00 46.34 131 LYS A O 1
ATOM 1044 N N . ALA A 1 132 ? 10.347 10.496 -20.916 1.00 43.44 132 ALA A N 1
ATOM 1045 C CA . ALA A 1 132 ? 11.048 10.730 -19.659 1.00 43.44 132 ALA A CA 1
ATOM 1046 C C . ALA A 1 132 ? 10.654 9.627 -18.659 1.00 43.44 132 ALA A C 1
ATOM 1048 O O . ALA A 1 132 ? 9.725 9.788 -17.868 1.00 43.44 132 ALA A O 1
ATOM 1049 N N . ALA A 1 133 ? 11.304 8.467 -18.756 1.00 53.47 133 ALA A N 1
ATOM 1050 C CA . ALA A 1 133 ? 11.120 7.370 -17.831 1.00 53.47 133 ALA A CA 1
ATOM 1051 C C . ALA A 1 133 ? 11.727 7.805 -16.499 1.00 53.47 133 ALA A C 1
ATOM 1053 O O . ALA A 1 133 ? 12.929 7.728 -16.267 1.00 53.47 133 ALA A O 1
ATOM 1054 N N . ASP A 1 134 ? 10.866 8.308 -15.623 1.00 53.00 134 ASP A N 1
ATOM 1055 C CA . ASP A 1 134 ? 11.176 8.647 -14.236 1.00 53.00 134 ASP A CA 1
ATOM 1056 C C . ASP A 1 134 ? 11.957 7.540 -13.510 1.00 53.00 134 ASP A C 1
ATOM 1058 O O . ASP A 1 134 ? 12.729 7.809 -12.591 1.00 53.00 134 ASP A O 1
ATOM 1062 N N . VAL A 1 135 ? 11.727 6.283 -13.883 1.00 57.88 135 VAL A N 1
ATOM 1063 C CA . VAL A 1 135 ? 12.367 5.120 -13.283 1.00 57.88 135 VAL A CA 1
ATOM 1064 C C . VAL A 1 135 ? 13.112 4.355 -14.366 1.00 57.88 135 VAL A C 1
ATOM 1066 O O . VAL A 1 135 ? 12.508 3.820 -15.288 1.00 57.88 135 VAL A O 1
ATOM 1069 N N . VAL A 1 136 ? 14.435 4.300 -14.226 1.00 63.41 136 VAL A N 1
ATOM 1070 C CA . VAL A 1 136 ? 15.313 3.475 -15.063 1.00 63.41 136 VAL A CA 1
ATOM 1071 C C . VAL A 1 136 ? 15.348 2.059 -14.489 1.00 63.41 136 VAL A C 1
ATOM 1073 O O . VAL A 1 136 ? 15.455 1.901 -13.269 1.00 63.41 136 VAL A O 1
ATOM 1076 N N . LEU A 1 137 ? 15.279 1.030 -15.337 1.00 65.81 137 LEU A N 1
ATOM 1077 C CA . LEU A 1 137 ? 15.364 -0.368 -14.902 1.00 65.81 137 LEU A CA 1
ATOM 1078 C C . LEU A 1 137 ? 16.623 -0.651 -14.080 1.00 65.81 137 LEU A C 1
ATOM 1080 O O . LEU A 1 137 ? 17.691 -0.113 -14.364 1.00 65.81 137 LEU A O 1
ATOM 1084 N N . VAL A 1 138 ? 16.492 -1.508 -13.060 1.00 67.38 138 VAL A N 1
ATOM 1085 C CA . VAL A 1 138 ? 17.598 -1.946 -12.178 1.00 67.38 138 VAL A CA 1
ATOM 1086 C C . VAL A 1 138 ? 18.290 -0.775 -11.444 1.00 67.38 138 VAL A C 1
ATOM 1088 O O . VAL A 1 138 ? 19.258 -0.960 -10.712 1.00 67.38 138 VAL A O 1
ATOM 1091 N N . SER A 1 139 ? 17.769 0.450 -11.560 1.00 70.19 139 SER A N 1
ATOM 1092 C CA . SER A 1 139 ? 18.257 1.598 -10.803 1.00 70.19 139 SER A CA 1
ATOM 1093 C C . SER A 1 139 ? 17.826 1.521 -9.341 1.00 70.19 139 SER A C 1
ATOM 1095 O O . SER A 1 139 ? 16.868 0.837 -8.975 1.00 70.19 139 SER A O 1
ATOM 1097 N N . LYS A 1 140 ? 18.469 2.320 -8.488 1.00 73.75 140 LYS A N 1
ATOM 1098 C CA . LYS A 1 140 ? 18.031 2.498 -7.097 1.00 73.75 140 LYS A CA 1
ATOM 1099 C C . LYS A 1 140 ? 16.534 2.844 -7.004 1.00 73.75 140 LYS A C 1
ATOM 1101 O O . LYS A 1 140 ? 15.814 2.261 -6.202 1.00 73.75 140 LYS A O 1
ATOM 1106 N N . ARG A 1 141 ? 16.056 3.741 -7.874 1.00 74.75 141 ARG A N 1
ATOM 1107 C CA . ARG A 1 141 ? 14.661 4.210 -7.901 1.00 74.75 141 ARG A CA 1
ATOM 1108 C C . ARG A 1 141 ? 13.679 3.120 -8.352 1.00 74.75 141 ARG A C 1
ATOM 1110 O O . ARG A 1 141 ? 12.531 3.132 -7.921 1.00 74.75 141 ARG A O 1
ATOM 1117 N N . TRP A 1 142 ? 14.130 2.161 -9.166 1.00 77.19 142 TRP A N 1
ATOM 1118 C CA . TRP A 1 142 ? 13.355 0.971 -9.540 1.00 77.19 142 TRP A CA 1
ATOM 1119 C C . TRP A 1 142 ? 13.117 0.061 -8.339 1.00 77.19 142 TRP A C 1
ATOM 1121 O O . TRP A 1 142 ? 11.977 -0.303 -8.057 1.00 77.19 142 TRP A O 1
ATOM 1131 N N . TYR A 1 143 ? 14.167 -0.236 -7.572 1.00 80.19 143 TYR A N 1
ATOM 1132 C CA . TYR A 1 143 ? 14.031 -1.026 -6.349 1.00 80.19 143 TYR A CA 1
ATOM 1133 C C . TYR A 1 143 ? 13.201 -0.310 -5.277 1.00 80.19 143 TYR A C 1
ATOM 1135 O O . TYR A 1 143 ? 12.374 -0.947 -4.631 1.00 80.19 143 TYR A O 1
ATOM 1143 N N . GLU A 1 144 ? 13.354 1.009 -5.122 1.00 84.88 144 GLU A N 1
ATOM 1144 C CA . GLU A 1 144 ? 12.510 1.814 -4.225 1.00 84.88 144 GLU A CA 1
ATOM 1145 C C . GLU A 1 144 ? 11.024 1.762 -4.629 1.00 84.88 144 GLU A C 1
ATOM 1147 O O . GLU A 1 144 ? 10.152 1.651 -3.766 1.00 84.88 144 GLU A O 1
ATOM 1152 N N . ALA A 1 145 ? 10.721 1.798 -5.931 1.00 86.00 145 ALA A N 1
ATOM 1153 C CA . ALA A 1 145 ? 9.353 1.699 -6.436 1.00 86.00 145 ALA A CA 1
ATOM 1154 C C . ALA A 1 145 ? 8.758 0.292 -6.257 1.00 86.00 145 ALA A C 1
ATOM 1156 O O . ALA A 1 145 ? 7.599 0.173 -5.860 1.00 86.00 145 ALA A O 1
ATOM 1157 N N . LYS A 1 146 ? 9.546 -0.770 -6.472 1.00 86.44 146 LYS A N 1
ATOM 1158 C CA . LYS A 1 146 ? 9.134 -2.148 -6.159 1.00 86.44 146 LYS A CA 1
ATOM 1159 C C . LYS A 1 146 ? 8.867 -2.334 -4.670 1.00 86.44 146 LYS A C 1
ATOM 1161 O O . LYS A 1 146 ? 7.826 -2.854 -4.297 1.00 86.44 146 LYS A O 1
ATOM 1166 N N . LEU A 1 147 ? 9.753 -1.823 -3.816 1.00 90.75 147 LEU A N 1
ATOM 1167 C CA . LEU A 1 147 ? 9.546 -1.856 -2.371 1.00 90.75 147 LEU A CA 1
ATOM 1168 C C . LEU A 1 147 ? 8.255 -1.124 -1.977 1.00 90.75 147 LEU A C 1
ATOM 1170 O O . LEU A 1 147 ? 7.508 -1.601 -1.128 1.00 90.75 147 LEU A O 1
ATOM 1174 N N . LEU A 1 148 ? 7.963 0.023 -2.598 1.00 93.44 148 LEU A N 1
ATOM 1175 C CA . LEU A 1 148 ? 6.700 0.727 -2.375 1.00 93.44 148 LEU A CA 1
ATOM 1176 C C . LEU A 1 148 ? 5.492 -0.120 -2.806 1.00 93.44 148 LEU A C 1
ATOM 1178 O O . LEU A 1 148 ? 4.484 -0.131 -2.099 1.00 93.44 148 LEU A O 1
ATOM 1182 N N . LEU A 1 149 ? 5.592 -0.839 -3.925 1.00 94.31 149 LEU A N 1
ATOM 1183 C CA . LEU A 1 149 ? 4.553 -1.751 -4.401 1.00 94.31 149 LEU A CA 1
ATOM 1184 C C . LEU A 1 149 ? 4.276 -2.871 -3.380 1.00 94.31 149 LEU A C 1
ATOM 1186 O O . LEU A 1 149 ? 3.113 -3.113 -3.044 1.00 94.31 149 LEU A O 1
ATOM 1190 N N . ASP A 1 1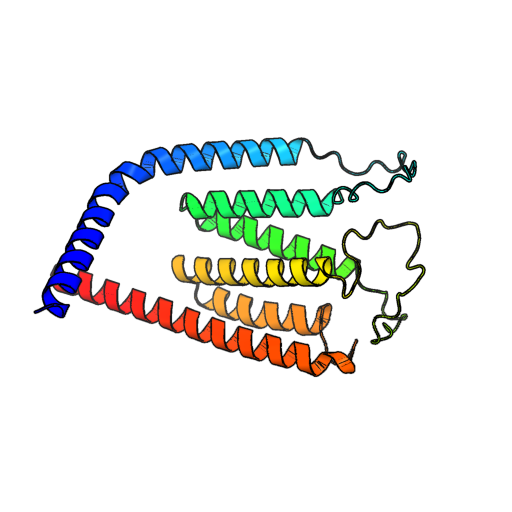50 ? 5.332 -3.478 -2.832 1.00 94.50 150 ASP A N 1
ATOM 1191 C CA . ASP A 1 150 ? 5.252 -4.496 -1.776 1.00 94.50 150 ASP A CA 1
ATOM 1192 C C . ASP A 1 150 ? 4.600 -3.925 -0.503 1.00 94.50 150 ASP A C 1
ATOM 1194 O O . ASP A 1 150 ? 3.720 -4.532 0.109 1.00 94.50 150 ASP A O 1
ATOM 1198 N N . VAL A 1 151 ? 4.971 -2.704 -0.108 1.00 95.94 151 VAL A N 1
ATOM 1199 C CA . VAL A 1 151 ? 4.382 -2.032 1.061 1.00 95.94 151 VAL A CA 1
ATOM 1200 C C . VAL A 1 151 ? 2.884 -1.779 0.867 1.00 95.94 151 VAL A C 1
ATOM 1202 O O . VAL A 1 151 ? 2.103 -1.966 1.806 1.00 95.94 151 VAL A O 1
ATOM 1205 N N . ILE A 1 152 ? 2.460 -1.368 -0.332 1.00 96.88 152 ILE A N 1
ATOM 1206 C CA . ILE A 1 152 ? 1.046 -1.107 -0.629 1.00 96.88 152 ILE A CA 1
ATOM 1207 C C . ILE A 1 152 ? 0.230 -2.399 -0.539 1.00 96.88 152 ILE A C 1
ATOM 1209 O O . ILE A 1 152 ? -0.815 -2.401 0.116 1.00 96.88 152 ILE A O 1
ATOM 1213 N N . ILE A 1 153 ? 0.703 -3.507 -1.122 1.00 96.62 153 ILE A N 1
ATOM 1214 C CA . ILE A 1 153 ? -0.053 -4.765 -1.065 1.00 96.62 153 ILE A CA 1
ATOM 1215 C C . ILE A 1 153 ? -0.149 -5.304 0.368 1.00 96.62 153 ILE A C 1
ATOM 1217 O O . ILE A 1 153 ? -1.211 -5.776 0.775 1.00 96.62 153 ILE A O 1
ATOM 1221 N N . ILE A 1 154 ? 0.908 -5.156 1.177 1.00 95.44 154 ILE A N 1
ATOM 1222 C CA . ILE A 1 154 ? 0.885 -5.534 2.597 1.00 95.44 154 ILE A CA 1
ATOM 1223 C C . ILE A 1 154 ? -0.178 -4.725 3.342 1.00 95.44 154 ILE A C 1
ATOM 1225 O O . ILE A 1 154 ? -0.955 -5.281 4.120 1.00 95.44 154 ILE A O 1
ATOM 1229 N N . LYS A 1 155 ? -0.271 -3.419 3.072 1.00 95.88 155 LYS A N 1
ATOM 1230 C CA . LYS A 1 155 ? -1.324 -2.568 3.640 1.00 95.88 155 LYS A CA 1
ATOM 1231 C C . LYS A 1 155 ? -2.719 -2.998 3.194 1.00 95.88 155 LYS A C 1
ATOM 1233 O O . LYS A 1 155 ? -3.607 -3.095 4.037 1.00 95.88 155 LYS A O 1
ATOM 1238 N N . MET A 1 156 ? -2.911 -3.333 1.919 1.00 96.56 156 MET A N 1
ATOM 1239 C CA . MET A 1 156 ? -4.188 -3.854 1.416 1.00 96.56 156 MET A CA 1
ATOM 1240 C C . MET A 1 156 ? -4.584 -5.175 2.089 1.00 96.56 156 MET A C 1
ATOM 1242 O O . MET A 1 156 ? -5.741 -5.339 2.470 1.00 96.56 156 MET A O 1
ATOM 1246 N N . MET A 1 157 ? -3.641 -6.104 2.272 1.00 95.56 157 MET A N 1
ATOM 1247 C CA . MET A 1 157 ? -3.879 -7.367 2.982 1.00 95.56 157 MET A CA 1
ATOM 1248 C C . MET A 1 157 ? -4.272 -7.123 4.443 1.00 95.56 157 MET A C 1
ATOM 1250 O O . MET A 1 157 ? -5.283 -7.653 4.896 1.00 95.56 157 MET A O 1
ATOM 1254 N N . LYS A 1 158 ? -3.543 -6.251 5.155 1.00 93.44 158 LYS A N 1
ATOM 1255 C CA . LYS A 1 158 ? -3.874 -5.845 6.532 1.00 93.44 158 LYS A CA 1
ATOM 1256 C C . LYS A 1 158 ? -5.277 -5.248 6.647 1.00 93.44 158 LYS A C 1
ATOM 1258 O O . LYS A 1 158 ? -6.014 -5.597 7.563 1.00 93.44 158 LYS A O 1
ATOM 1263 N N . LEU A 1 159 ? -5.655 -4.366 5.722 1.00 93.88 159 LEU A N 1
ATOM 1264 C CA . LEU A 1 159 ? -6.991 -3.766 5.700 1.00 93.88 159 LEU A CA 1
ATOM 1265 C C . LEU A 1 159 ? -8.081 -4.805 5.420 1.00 93.88 159 LEU A C 1
ATOM 1267 O O . LEU A 1 159 ? -9.127 -4.770 6.057 1.00 93.88 159 LEU A O 1
ATOM 1271 N N . ASN A 1 160 ? -7.836 -5.760 4.521 1.00 93.69 160 ASN A N 1
ATOM 1272 C CA . ASN A 1 160 ? -8.784 -6.844 4.270 1.00 93.69 160 ASN A CA 1
ATOM 1273 C C . ASN A 1 160 ? -8.966 -7.758 5.493 1.00 93.69 160 ASN A C 1
ATOM 1275 O O . ASN A 1 160 ? -10.087 -8.199 5.725 1.00 93.69 160 ASN A O 1
ATOM 1279 N N . PHE A 1 161 ? -7.929 -7.995 6.307 1.00 90.62 161 PHE A N 1
ATOM 1280 C CA . PHE A 1 161 ? -8.094 -8.682 7.596 1.00 90.62 161 PHE A CA 1
ATOM 1281 C C . PHE A 1 161 ? -8.950 -7.875 8.576 1.00 90.62 161 PHE A C 1
ATOM 1283 O O . PHE A 1 161 ? -9.880 -8.421 9.162 1.00 90.62 161 PHE A O 1
ATOM 1290 N N . LEU A 1 162 ? -8.686 -6.569 8.703 1.00 88.88 162 LEU A N 1
ATOM 1291 C CA . LEU A 1 162 ? -9.462 -5.670 9.568 1.00 88.88 162 LEU A CA 1
ATOM 1292 C C . LEU A 1 162 ? -10.944 -5.594 9.172 1.00 88.88 162 LEU A C 1
ATOM 1294 O O . LEU A 1 162 ? -11.802 -5.458 10.037 1.00 88.88 162 LEU A O 1
ATOM 1298 N N . LEU A 1 163 ? -11.237 -5.687 7.874 1.00 90.81 163 LEU A N 1
ATOM 1299 C CA . LEU A 1 163 ? -12.592 -5.661 7.316 1.00 90.81 163 LEU A CA 1
ATOM 1300 C C . LEU A 1 163 ? -13.252 -7.052 7.241 1.00 90.81 163 LEU A C 1
ATOM 1302 O O . LEU A 1 163 ? -14.325 -7.175 6.656 1.00 90.81 163 LEU A O 1
ATOM 1306 N N . ASP A 1 164 ? -12.603 -8.092 7.778 1.00 88.19 164 ASP A N 1
ATOM 1307 C CA . ASP A 1 164 ? -13.013 -9.506 7.720 1.00 88.19 164 ASP A CA 1
ATOM 1308 C C . ASP A 1 164 ? -13.278 -10.034 6.291 1.00 88.19 164 ASP A C 1
ATOM 1310 O O . ASP A 1 164 ? -14.087 -10.927 6.042 1.00 88.19 164 ASP A O 1
ATOM 1314 N N . ARG A 1 165 ? -12.539 -9.500 5.312 1.00 91.12 165 ARG A N 1
ATOM 1315 C CA . ARG A 1 165 ? -12.562 -9.891 3.894 1.00 91.12 165 ARG A CA 1
ATOM 1316 C C . ARG A 1 165 ? -11.437 -10.882 3.582 1.00 91.12 165 ARG A C 1
ATOM 1318 O O . ARG A 1 165 ? -10.626 -10.658 2.681 1.00 91.12 165 ARG A O 1
ATOM 1325 N N . ALA A 1 166 ? -11.399 -11.999 4.309 1.00 85.12 166 ALA A N 1
ATOM 1326 C CA . ALA A 1 166 ? -10.374 -13.042 4.182 1.00 85.12 166 ALA A CA 1
ATOM 1327 C C . ALA A 1 166 ? -10.063 -13.517 2.737 1.00 85.12 166 ALA A C 1
ATOM 1329 O O . ALA A 1 166 ? -8.878 -13.601 2.402 1.00 85.12 166 ALA A O 1
ATOM 1330 N N . PRO A 1 167 ? -11.042 -13.778 1.838 1.00 90.06 167 PRO A N 1
ATOM 1331 C CA . PRO A 1 167 ? -10.722 -14.245 0.483 1.00 90.06 167 PRO A CA 1
ATOM 1332 C C . PRO A 1 167 ? -9.926 -13.214 -0.331 1.00 90.06 167 PRO A C 1
ATOM 1334 O O . PRO A 1 167 ? -9.054 -13.580 -1.120 1.00 90.06 167 PRO A O 1
ATOM 1337 N N . ASN A 1 168 ? -10.152 -11.918 -0.095 1.00 91.88 168 ASN A N 1
ATOM 1338 C CA . ASN A 1 168 ? -9.426 -10.858 -0.791 1.00 91.88 168 ASN A CA 1
ATOM 1339 C C . ASN A 1 168 ? -7.953 -10.799 -0.374 1.00 91.88 168 ASN A C 1
ATOM 1341 O O . ASN A 1 168 ? -7.116 -10.382 -1.167 1.00 91.88 168 ASN A O 1
ATOM 1345 N N . VAL A 1 169 ? -7.615 -11.228 0.846 1.00 93.62 169 VAL A N 1
ATOM 1346 C CA . VAL A 1 169 ? -6.220 -11.295 1.300 1.00 93.62 169 VAL A CA 1
ATOM 1347 C C . VAL A 1 169 ? -5.443 -12.309 0.461 1.00 93.62 169 VAL A C 1
ATOM 1349 O O . VAL A 1 169 ? -4.377 -11.992 -0.061 1.00 93.62 169 VAL A O 1
ATOM 1352 N N . VAL A 1 170 ? -6.001 -13.507 0.292 1.00 92.62 170 VAL A N 1
ATOM 1353 C CA . VAL A 1 170 ? -5.373 -14.593 -0.471 1.00 92.62 170 VAL A CA 1
ATOM 1354 C C . VAL A 1 170 ? -5.232 -14.208 -1.946 1.00 92.62 170 VAL A C 1
ATOM 1356 O O . VAL A 1 170 ? -4.169 -14.400 -2.537 1.00 92.62 170 VAL A O 1
ATOM 1359 N N . ASN A 1 171 ? -6.263 -13.579 -2.518 1.00 94.69 171 ASN A N 1
ATOM 1360 C CA . ASN A 1 171 ? -6.219 -13.056 -3.885 1.00 94.69 171 ASN A CA 1
ATOM 1361 C C . ASN A 1 171 ? -5.147 -11.971 -4.053 1.00 94.69 171 ASN A C 1
ATOM 1363 O O . ASN A 1 171 ? -4.391 -12.007 -5.022 1.00 94.69 171 ASN A O 1
ATOM 1367 N N . ASN A 1 172 ? -5.038 -11.043 -3.099 1.00 94.56 172 ASN A N 1
ATOM 1368 C CA . ASN A 1 172 ? -3.999 -10.013 -3.103 1.00 94.56 172 ASN A CA 1
ATOM 1369 C C . ASN A 1 172 ? -2.596 -10.627 -3.013 1.00 94.56 172 ASN A C 1
ATOM 1371 O O . ASN A 1 172 ? -1.695 -10.194 -3.727 1.00 94.56 172 ASN A O 1
ATOM 1375 N N . PHE A 1 173 ? -2.414 -11.653 -2.178 1.00 95.69 173 PHE A N 1
ATOM 1376 C CA . PHE A 1 173 ? -1.140 -12.345 -2.009 1.00 95.69 173 PHE A CA 1
ATOM 1377 C C . PHE A 1 173 ? -0.683 -13.036 -3.302 1.00 95.69 173 PHE A C 1
ATOM 1379 O O . PHE A 1 173 ? 0.388 -12.730 -3.831 1.00 95.69 173 PHE A O 1
ATOM 1386 N N . TYR A 1 174 ? -1.507 -13.937 -3.847 1.00 94.94 174 TYR A N 1
ATOM 1387 C CA . TYR A 1 174 ? -1.153 -14.667 -5.066 1.00 94.94 174 TYR A CA 1
ATOM 1388 C C . TYR A 1 174 ? -1.118 -13.761 -6.294 1.00 94.94 174 TYR A C 1
ATOM 1390 O O . TYR A 1 174 ? -0.224 -13.906 -7.127 1.00 94.94 174 TYR A O 1
ATOM 1398 N N . GLY A 1 175 ? -2.040 -12.800 -6.385 1.00 94.25 175 GLY A N 1
ATOM 1399 C CA . GLY A 1 175 ? -2.062 -11.812 -7.457 1.00 94.25 175 GLY A CA 1
ATOM 1400 C C . GLY A 1 175 ? -0.788 -10.974 -7.482 1.00 94.25 175 GLY A C 1
ATOM 1401 O O . GLY A 1 175 ? -0.217 -10.768 -8.546 1.00 94.25 175 GLY A O 1
ATOM 1402 N N . HIS A 1 176 ? -0.279 -10.556 -6.322 1.00 94.81 176 HIS A N 1
ATOM 1403 C CA . HIS A 1 176 ? 0.965 -9.795 -6.255 1.00 94.81 176 HIS A CA 1
ATOM 1404 C C . HIS A 1 176 ? 2.193 -10.622 -6.647 1.00 94.81 176 HIS A C 1
ATOM 1406 O O . HIS A 1 176 ? 3.023 -10.146 -7.421 1.00 94.81 176 HIS A O 1
ATOM 1412 N N . ILE A 1 177 ? 2.284 -11.876 -6.188 1.00 92.81 177 ILE A N 1
ATOM 1413 C CA . ILE A 1 177 ? 3.341 -12.795 -6.636 1.00 92.81 177 ILE A CA 1
ATOM 1414 C C . ILE A 1 177 ? 3.292 -12.961 -8.153 1.00 92.81 177 ILE A C 1
ATOM 1416 O O . ILE A 1 177 ? 4.337 -12.914 -8.791 1.00 92.81 177 ILE A O 1
ATOM 1420 N N . ASP A 1 178 ? 2.104 -13.126 -8.735 1.00 90.06 178 ASP A N 1
ATOM 1421 C CA . ASP A 1 178 ? 1.929 -13.264 -10.181 1.00 90.06 178 ASP A CA 1
ATOM 1422 C C . ASP A 1 178 ? 2.317 -11.986 -10.939 1.00 90.06 178 ASP A C 1
ATOM 1424 O O . ASP A 1 178 ? 2.995 -12.056 -11.962 1.00 90.06 178 ASP A O 1
ATOM 1428 N N . VAL A 1 179 ? 1.957 -10.811 -10.413 1.00 87.88 179 VAL A N 1
ATOM 1429 C CA . VAL A 1 179 ? 2.356 -9.508 -10.962 1.00 87.88 179 VAL A CA 1
ATOM 1430 C C . VAL A 1 179 ? 3.878 -9.372 -10.974 1.00 87.88 179 VAL A C 1
ATOM 1432 O O . VAL A 1 179 ? 4.442 -9.063 -12.020 1.00 87.88 179 VAL A O 1
ATOM 1435 N N . VAL A 1 180 ? 4.556 -9.648 -9.859 1.00 85.88 180 VAL A N 1
ATOM 1436 C CA . VAL A 1 180 ? 6.023 -9.554 -9.777 1.00 85.88 180 VAL A CA 1
ATOM 1437 C C . VAL A 1 180 ? 6.694 -10.618 -10.640 1.00 85.88 180 VAL A C 1
ATOM 1439 O O . VAL A 1 180 ? 7.612 -10.304 -11.402 1.00 85.88 180 VAL A O 1
ATOM 1442 N N . ALA A 1 181 ? 6.185 -11.850 -10.599 1.00 81.50 181 ALA A N 1
ATOM 1443 C CA . ALA A 1 181 ? 6.688 -12.952 -11.401 1.00 81.50 181 ALA A CA 1
ATOM 1444 C C . ALA A 1 181 ? 6.545 -12.671 -12.893 1.00 81.50 181 ALA A C 1
ATOM 1446 O O . ALA A 1 181 ? 7.493 -12.895 -13.613 1.00 81.50 181 ALA A O 1
ATOM 1447 N N . LYS A 1 182 ? 5.408 -12.177 -13.387 1.00 76.44 182 LYS A N 1
ATOM 1448 C CA . LYS A 1 182 ? 5.205 -11.961 -14.830 1.00 76.44 182 LYS A CA 1
ATOM 1449 C C . LYS A 1 182 ? 5.789 -10.650 -15.331 1.00 76.44 182 LYS A C 1
ATOM 1451 O O . LYS A 1 182 ? 6.212 -10.589 -16.481 1.00 76.44 182 LYS A O 1
ATOM 1456 N N . ARG A 1 183 ? 5.748 -9.598 -14.510 1.00 68.50 183 ARG A N 1
ATOM 1457 C CA . ARG A 1 183 ? 6.013 -8.228 -14.961 1.00 68.50 183 ARG A CA 1
ATOM 1458 C C . ARG A 1 183 ? 7.334 -7.666 -14.480 1.00 68.50 183 ARG A C 1
ATOM 1460 O O . ARG A 1 183 ? 7.754 -6.696 -15.071 1.00 68.50 183 ARG A O 1
ATOM 1467 N N . PHE A 1 184 ? 7.996 -8.192 -13.448 1.00 66.12 184 PHE A N 1
ATOM 1468 C CA . PHE A 1 184 ? 9.159 -7.486 -12.886 1.00 66.12 184 PHE A CA 1
ATOM 1469 C C . PHE A 1 184 ? 10.404 -8.330 -12.702 1.00 66.12 184 PHE A C 1
ATOM 1471 O O . PHE A 1 184 ? 11.466 -7.759 -12.876 1.00 66.12 184 PHE A O 1
ATOM 1478 N N . ASP A 1 185 ? 10.293 -9.620 -12.355 1.00 61.72 185 ASP A N 1
ATOM 1479 C CA . ASP A 1 185 ? 11.448 -10.485 -12.052 1.00 61.72 185 ASP A CA 1
ATOM 1480 C C . ASP A 1 185 ? 11.299 -11.945 -12.520 1.00 61.72 185 ASP A C 1
ATOM 1482 O O . ASP A 1 185 ? 12.010 -12.824 -12.037 1.00 61.72 185 ASP A O 1
ATOM 1486 N N . ALA A 1 186 ? 10.429 -12.228 -13.498 1.00 57.88 186 ALA A N 1
ATOM 1487 C CA . ALA A 1 186 ? 10.353 -13.555 -14.111 1.00 57.88 186 ALA A CA 1
ATOM 1488 C C . ALA A 1 186 ? 11.742 -14.120 -14.485 1.00 57.88 186 ALA A C 1
ATOM 1490 O O . ALA A 1 186 ? 12.524 -13.465 -15.180 1.00 57.88 186 ALA A O 1
ATOM 1491 N N . PRO A 1 187 ? 12.012 -15.396 -14.183 1.00 54.94 187 PRO A N 1
ATOM 1492 C CA . PRO A 1 187 ? 13.167 -16.101 -14.734 1.00 54.94 187 PRO A CA 1
ATOM 1493 C C . PRO A 1 187 ? 13.221 -16.078 -16.272 1.00 54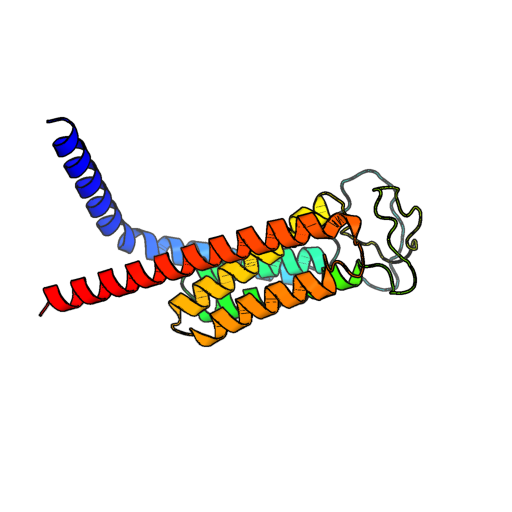.94 187 PRO A C 1
ATOM 1495 O O . PRO A 1 187 ? 14.271 -16.336 -16.846 1.00 54.94 187 PRO A O 1
ATOM 1498 N N . THR A 1 188 ? 12.102 -15.773 -16.943 1.00 56.41 188 THR A N 1
ATOM 1499 C CA . THR A 1 188 ? 11.987 -15.740 -18.406 1.00 56.41 188 THR A CA 1
ATOM 1500 C C . THR A 1 188 ? 12.532 -14.467 -19.061 1.00 56.41 188 THR A C 1
ATOM 1502 O O . THR A 1 188 ? 12.929 -14.546 -20.217 1.00 56.41 188 THR A O 1
ATOM 1505 N N . TRP A 1 189 ? 12.575 -13.315 -18.373 1.00 53.50 189 TRP A N 1
ATOM 1506 C CA . TRP A 1 189 ? 13.105 -12.057 -18.948 1.00 53.50 189 TRP A CA 1
ATOM 1507 C C . TRP A 1 189 ? 14.529 -11.743 -18.465 1.00 53.50 189 TRP A C 1
ATOM 1509 O O . TRP A 1 189 ? 15.285 -11.109 -19.194 1.00 53.50 189 TRP A O 1
ATOM 1519 N N . CYS A 1 190 ? 14.922 -12.210 -17.271 1.00 63.16 190 CYS A N 1
ATOM 1520 C CA . CYS A 1 19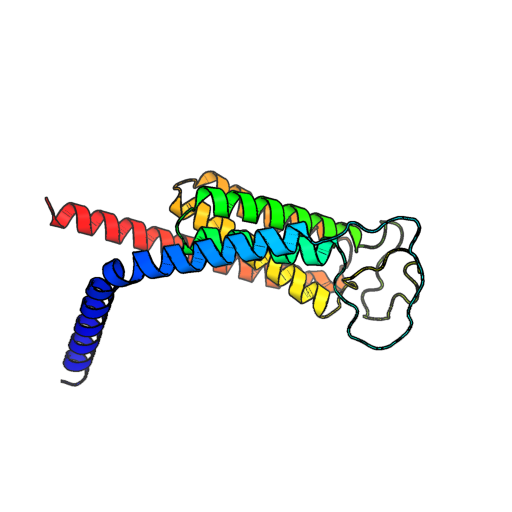0 ? 16.292 -12.082 -16.769 1.00 63.16 190 CYS A CA 1
ATOM 1521 C C . CYS A 1 190 ? 16.701 -13.310 -15.925 1.00 63.16 190 CYS A C 1
ATOM 1523 O O . CYS A 1 190 ? 16.622 -13.276 -14.692 1.00 63.16 190 CYS A O 1
ATOM 1525 N N . PRO A 1 191 ? 17.166 -14.406 -16.559 1.00 65.19 191 PRO A N 1
ATOM 1526 C CA . PRO A 1 191 ? 17.522 -15.644 -15.859 1.00 65.19 191 PRO A CA 1
ATOM 1527 C C . PRO A 1 191 ? 18.592 -15.462 -14.771 1.00 65.19 191 PRO A C 1
ATOM 1529 O O . PRO A 1 191 ? 18.549 -16.136 -13.743 1.00 65.19 191 PRO A O 1
ATOM 1532 N N . LEU A 1 192 ? 19.525 -14.516 -14.951 1.00 64.00 192 LEU A N 1
ATOM 1533 C CA . LEU A 1 192 ? 20.589 -14.233 -13.978 1.00 64.00 192 LEU A CA 1
ATOM 1534 C C . LEU A 1 192 ? 20.083 -13.612 -12.666 1.00 64.00 192 LEU A C 1
ATOM 1536 O O . LEU A 1 192 ? 20.789 -13.675 -11.663 1.00 64.00 192 LEU A O 1
ATOM 1540 N N . LEU A 1 193 ? 18.873 -13.041 -12.648 1.00 69.44 193 LEU A N 1
ATOM 1541 C CA . LEU A 1 193 ? 18.231 -12.493 -11.446 1.00 69.44 193 LEU A CA 1
ATOM 1542 C C . LEU A 1 193 ? 17.163 -13.429 -10.862 1.00 69.44 193 LEU A C 1
ATOM 1544 O O . LEU A 1 193 ? 16.500 -13.070 -9.889 1.00 69.44 193 LEU A O 1
ATOM 1548 N N . ALA A 1 194 ? 17.016 -14.646 -11.398 1.00 76.25 194 ALA A N 1
ATOM 1549 C CA . ALA A 1 194 ? 16.026 -15.604 -10.910 1.00 76.25 194 ALA A CA 1
ATOM 1550 C C . ALA A 1 194 ? 16.188 -15.897 -9.408 1.00 76.25 194 ALA A C 1
ATOM 1552 O O . ALA A 1 194 ? 15.197 -16.020 -8.691 1.00 76.25 194 ALA A O 1
ATOM 1553 N N . TRP A 1 195 ? 17.427 -15.953 -8.906 1.00 81.25 195 TRP A N 1
ATOM 1554 C CA . TRP A 1 195 ? 17.700 -16.144 -7.478 1.00 81.25 195 TRP A CA 1
ATOM 1555 C C . TRP A 1 195 ? 17.107 -15.019 -6.618 1.00 81.25 195 TRP A C 1
ATOM 1557 O O . TRP A 1 195 ? 16.512 -15.308 -5.584 1.00 81.25 195 TRP A O 1
ATOM 1567 N N . ALA A 1 196 ? 17.197 -13.762 -7.066 1.00 80.50 196 ALA A N 1
ATOM 1568 C CA . ALA A 1 196 ? 16.700 -12.602 -6.330 1.00 80.50 196 ALA A CA 1
ATOM 1569 C C . ALA A 1 196 ? 15.169 -12.621 -6.247 1.00 80.50 196 ALA A C 1
ATOM 1571 O O . ALA A 1 196 ? 14.595 -12.295 -5.207 1.00 80.50 196 ALA A O 1
ATOM 1572 N N . PHE A 1 197 ? 14.505 -13.079 -7.313 1.00 83.81 197 PHE A N 1
ATOM 1573 C CA . PHE A 1 197 ? 13.065 -13.325 -7.297 1.00 83.81 197 PHE A CA 1
ATOM 1574 C C . PHE A 1 197 ? 12.681 -14.397 -6.272 1.00 83.81 197 PHE A C 1
ATOM 1576 O O . PHE A 1 197 ? 11.766 -14.183 -5.479 1.00 83.81 197 PHE A O 1
ATOM 1583 N N . TYR A 1 198 ? 13.368 -15.543 -6.252 1.00 87.56 198 TYR A N 1
ATOM 1584 C CA . TYR A 1 198 ? 13.053 -16.611 -5.299 1.00 87.56 198 TYR A CA 1
ATOM 1585 C C . TYR A 1 198 ? 13.370 -16.224 -3.851 1.00 87.56 198 TYR A C 1
ATOM 1587 O O . TYR A 1 198 ? 12.598 -16.558 -2.951 1.00 87.56 198 TYR A O 1
ATOM 1595 N N . GLU A 1 199 ? 14.448 -15.475 -3.623 1.00 89.88 199 GLU A N 1
ATOM 1596 C CA . GLU A 1 199 ? 14.773 -14.903 -2.317 1.00 89.88 199 GLU A CA 1
ATOM 1597 C C . GLU A 1 199 ? 13.660 -13.956 -1.850 1.00 89.88 199 GLU A C 1
ATOM 1599 O O . GLU A 1 199 ? 13.107 -14.148 -0.763 1.00 89.88 199 GLU A O 1
ATOM 1604 N N . TRP A 1 200 ? 13.276 -12.984 -2.684 1.00 91.12 200 TRP A N 1
ATOM 1605 C CA . TRP A 1 200 ? 12.162 -12.076 -2.408 1.00 91.12 200 TRP A CA 1
ATOM 1606 C C . TRP A 1 200 ? 10.867 -12.843 -2.128 1.00 91.12 200 TRP A C 1
ATOM 1608 O O . TRP A 1 200 ? 10.231 -12.622 -1.097 1.00 91.12 200 TRP A O 1
ATOM 1618 N N . LYS A 1 201 ? 10.519 -13.808 -2.986 1.00 92.00 201 LYS A N 1
ATOM 1619 C CA . LYS A 1 201 ? 9.314 -14.631 -2.851 1.00 92.00 201 LYS A CA 1
ATOM 1620 C C . LYS A 1 201 ? 9.309 -15.373 -1.517 1.00 92.00 201 LYS A C 1
ATOM 1622 O O . LYS A 1 201 ? 8.294 -15.364 -0.827 1.00 92.00 201 LYS A O 1
ATOM 1627 N N . SER A 1 202 ? 10.436 -15.965 -1.115 1.00 93.94 202 SER A N 1
ATOM 1628 C CA . SER A 1 202 ? 10.555 -16.654 0.177 1.00 93.94 202 SER A CA 1
ATOM 1629 C C . SER A 1 202 ? 10.299 -15.716 1.364 1.00 93.94 202 SER A C 1
ATOM 1631 O O . SER A 1 202 ? 9.523 -16.052 2.258 1.00 93.94 202 SER A O 1
ATOM 1633 N N . ARG A 1 203 ? 10.862 -14.498 1.335 1.00 94.62 203 ARG A N 1
ATOM 1634 C CA . ARG A 1 203 ? 10.645 -13.471 2.365 1.00 94.62 203 ARG A CA 1
ATOM 1635 C C . ARG A 1 203 ? 9.199 -12.985 2.389 1.00 94.62 203 ARG A C 1
ATOM 1637 O O . ARG A 1 203 ? 8.649 -12.763 3.463 1.00 94.62 203 ARG A O 1
ATOM 1644 N N . PHE A 1 204 ? 8.573 -12.855 1.222 1.00 94.75 204 PHE A N 1
ATOM 1645 C CA . PHE A 1 204 ? 7.174 -12.459 1.104 1.00 94.75 204 PHE A CA 1
ATOM 1646 C C . PHE A 1 204 ? 6.228 -13.534 1.666 1.00 94.75 204 PHE A C 1
ATOM 1648 O O . PHE A 1 204 ? 5.283 -13.203 2.378 1.00 94.75 204 PHE A O 1
ATOM 1655 N N . HIS A 1 205 ? 6.517 -14.822 1.437 1.00 95.38 205 HIS A N 1
ATOM 1656 C CA . HIS A 1 205 ? 5.804 -15.931 2.086 1.00 95.38 205 HIS A CA 1
ATOM 1657 C C . HIS A 1 205 ? 5.980 -15.926 3.611 1.00 95.38 205 HIS A C 1
ATOM 1659 O O . HIS A 1 205 ? 4.997 -16.117 4.324 1.00 95.38 205 HIS A O 1
ATOM 1665 N N . ALA A 1 206 ? 7.196 -15.684 4.113 1.00 95.75 206 ALA A N 1
ATOM 1666 C CA . ALA A 1 206 ? 7.451 -15.595 5.552 1.00 95.75 206 ALA A CA 1
ATOM 1667 C C . ALA A 1 206 ? 6.658 -14.444 6.197 1.00 95.75 206 ALA A C 1
ATOM 1669 O O . ALA A 1 206 ? 5.922 -14.665 7.153 1.00 95.75 206 ALA A O 1
ATOM 1670 N N . MET A 1 207 ? 6.707 -13.249 5.599 1.00 94.81 207 MET A N 1
ATOM 1671 C CA . MET A 1 207 ? 5.930 -12.086 6.043 1.00 94.81 207 MET A CA 1
ATOM 1672 C C . MET A 1 207 ? 4.419 -12.351 6.030 1.00 94.81 207 MET A C 1
ATOM 1674 O O . MET A 1 207 ? 3.705 -11.915 6.932 1.00 94.81 207 MET A O 1
ATOM 1678 N N . PHE A 1 208 ? 3.915 -13.078 5.028 1.00 94.62 208 PHE A N 1
ATOM 1679 C CA . PHE A 1 208 ? 2.507 -13.466 4.987 1.00 94.62 208 PHE A CA 1
ATOM 1680 C C . PHE A 1 208 ? 2.136 -14.430 6.123 1.00 94.62 208 PHE A C 1
ATOM 1682 O O . PHE A 1 208 ? 1.062 -14.289 6.705 1.00 94.62 208 PHE A O 1
ATOM 1689 N N . GLY A 1 209 ? 3.035 -15.353 6.482 1.00 93.62 209 GLY A N 1
ATOM 1690 C CA . GLY A 1 209 ? 2.900 -16.191 7.676 1.00 93.62 209 GLY A CA 1
ATOM 1691 C C . GLY A 1 209 ? 2.797 -15.360 8.957 1.00 93.62 209 GLY A C 1
ATOM 1692 O O . GLY A 1 209 ? 1.819 -15.495 9.690 1.00 93.62 209 GLY A O 1
ATOM 1693 N N . ASP A 1 210 ? 3.723 -14.418 9.158 1.00 92.25 210 ASP A N 1
ATOM 1694 C CA . ASP A 1 210 ? 3.707 -13.511 10.317 1.00 92.25 210 ASP A CA 1
ATOM 1695 C C . ASP A 1 210 ? 2.399 -12.702 10.398 1.00 92.25 210 ASP A C 1
ATOM 1697 O O . ASP A 1 210 ? 1.855 -12.458 11.478 1.00 92.25 210 ASP A O 1
ATOM 1701 N N . LEU A 1 211 ? 1.868 -12.288 9.243 1.00 90.38 211 LEU A N 1
ATOM 1702 C CA . LEU A 1 211 ? 0.612 -11.550 9.155 1.00 90.38 211 LEU A CA 1
ATOM 1703 C C . LEU A 1 211 ? -0.598 -12.408 9.569 1.00 90.38 211 LEU A C 1
ATOM 1705 O O . LEU A 1 211 ? -1.487 -11.906 10.262 1.00 90.38 211 LEU A O 1
ATOM 1709 N N . LEU A 1 212 ? -0.625 -13.685 9.178 1.00 89.88 212 LEU A N 1
ATOM 1710 C CA . LEU A 1 212 ? -1.665 -14.639 9.579 1.00 89.88 212 LEU A CA 1
ATOM 1711 C C . LEU A 1 212 ? -1.621 -14.928 11.085 1.00 89.88 212 LEU A C 1
ATOM 1713 O O . LEU A 1 212 ? -2.666 -14.944 11.742 1.00 89.88 212 LEU A O 1
ATOM 1717 N N . ASP A 1 213 ? -0.424 -15.100 11.644 1.00 89.19 213 ASP A N 1
ATOM 1718 C CA . ASP A 1 213 ? -0.240 -15.344 13.076 1.00 89.19 213 ASP A CA 1
ATOM 1719 C C . ASP A 1 213 ? -0.673 -14.136 13.920 1.00 89.19 213 ASP A C 1
ATOM 1721 O O . ASP A 1 213 ? -1.333 -14.288 14.958 1.00 89.19 213 ASP A O 1
ATOM 1725 N N . ALA A 1 214 ? -0.375 -12.921 13.449 1.00 85.25 214 ALA A N 1
ATOM 1726 C CA . ALA A 1 214 ? -0.800 -11.683 14.095 1.00 85.25 214 ALA A CA 1
ATOM 1727 C C . ALA A 1 214 ? -2.334 -11.535 14.141 1.00 85.25 214 ALA A C 1
ATOM 1729 O O . ALA A 1 214 ? -2.893 -11.162 15.182 1.00 85.25 214 ALA A O 1
ATOM 1730 N N . ASP A 1 215 ? -3.032 -11.859 13.048 1.00 80.38 215 ASP A N 1
ATOM 1731 C CA . ASP A 1 215 ? -4.500 -11.837 13.005 1.00 80.38 215 ASP A CA 1
ATOM 1732 C C . ASP A 1 215 ? -5.099 -12.923 13.915 1.00 80.38 215 ASP A C 1
ATOM 1734 O O . ASP A 1 215 ? -5.987 -12.655 14.732 1.00 80.38 215 ASP A O 1
ATOM 1738 N N . GLY A 1 216 ? -4.541 -14.138 13.870 1.00 77.25 216 GLY A N 1
ATOM 1739 C CA . GLY A 1 216 ? -4.958 -15.256 14.716 1.00 77.25 216 GLY A CA 1
ATOM 1740 C C . GLY A 1 216 ? -4.835 -14.960 16.215 1.00 77.25 216 GLY A C 1
ATOM 1741 O O . GLY A 1 216 ? -5.736 -15.293 16.993 1.00 77.25 216 GLY A O 1
ATOM 1742 N N . SER A 1 217 ? -3.755 -14.296 16.632 1.00 69.50 217 SER A N 1
ATOM 1743 C CA . SER A 1 217 ? -3.563 -13.843 18.015 1.00 69.50 217 SER A CA 1
ATOM 1744 C C . SER A 1 217 ? -4.601 -12.788 18.422 1.00 69.50 217 SER A C 1
ATOM 1746 O O . SER A 1 217 ? -5.223 -12.888 19.483 1.00 69.50 217 SER A O 1
ATOM 1748 N N . THR A 1 218 ? -4.880 -11.832 17.531 1.00 64.19 218 THR A N 1
ATOM 1749 C CA . THR A 1 218 ? -5.862 -10.760 17.759 1.00 64.19 218 THR A CA 1
ATOM 1750 C C . THR A 1 218 ? -7.286 -11.313 17.908 1.00 64.19 218 THR A C 1
ATOM 1752 O O . THR A 1 218 ? -8.017 -10.936 18.831 1.00 64.19 218 THR A O 1
ATOM 1755 N N . ARG A 1 219 ? -7.680 -12.280 17.067 1.00 69.06 219 ARG A N 1
ATOM 1756 C CA . ARG A 1 219 ? -8.983 -12.970 17.163 1.00 69.06 219 ARG A CA 1
ATOM 1757 C C . ARG A 1 219 ? -9.127 -13.790 18.453 1.00 69.06 219 ARG A C 1
ATOM 1759 O O . ARG A 1 219 ? -10.216 -13.872 19.018 1.00 69.06 219 ARG A O 1
ATOM 1766 N N . LYS A 1 220 ? -8.045 -14.402 18.946 1.00 70.06 220 LYS A N 1
ATOM 1767 C CA . LYS A 1 220 ? -8.054 -15.125 20.233 1.00 70.06 220 LYS A CA 1
ATOM 1768 C C . LYS A 1 220 ? -8.200 -14.165 21.418 1.00 70.06 220 LYS A C 1
ATOM 1770 O O . LYS A 1 220 ? -9.013 -14.420 22.302 1.00 70.06 220 LYS A O 1
ATOM 1775 N N . ALA A 1 221 ? -7.468 -13.050 21.415 1.00 60.06 221 ALA A N 1
ATOM 1776 C CA . ALA A 1 221 ? -7.544 -12.036 22.469 1.00 60.06 221 ALA A CA 1
ATOM 1777 C C . ALA A 1 221 ? -8.945 -11.407 22.575 1.00 60.06 221 ALA A C 1
ATOM 1779 O O . ALA A 1 221 ? -9.486 -11.280 23.672 1.00 60.06 221 ALA A O 1
ATOM 1780 N N . THR A 1 222 ? -9.564 -11.084 21.437 1.00 62.81 222 THR A N 1
ATOM 1781 C CA . THR A 1 222 ? -10.934 -10.542 21.390 1.00 62.81 222 THR A CA 1
ATOM 1782 C C . THR A 1 222 ? -11.971 -11.538 21.910 1.00 62.81 222 THR A C 1
ATOM 1784 O O . THR A 1 222 ? -12.787 -11.165 22.749 1.00 62.81 222 THR A O 1
ATOM 1787 N N . LYS A 1 223 ? -11.901 -12.819 21.515 1.00 67.31 223 LYS A N 1
ATOM 1788 C CA . LYS A 1 223 ? -12.782 -13.871 22.060 1.00 67.31 223 LYS A CA 1
ATOM 1789 C C . LYS A 1 223 ? -12.646 -14.037 23.576 1.00 67.31 223 LYS A C 1
ATOM 1791 O O . LYS A 1 223 ? -13.653 -14.185 24.260 1.00 67.31 223 LYS A O 1
ATOM 1796 N N . ASN A 1 224 ? -11.422 -13.993 24.101 1.00 62.59 224 ASN A N 1
ATOM 1797 C CA . ASN A 1 224 ? -11.183 -14.122 25.539 1.00 62.59 224 ASN A CA 1
ATOM 1798 C C . ASN A 1 224 ? -11.734 -12.926 26.333 1.00 62.59 224 ASN A C 1
ATOM 1800 O O . ASN A 1 224 ? -12.250 -13.129 27.424 1.00 62.59 224 ASN A O 1
ATOM 1804 N N . MET A 1 225 ? -11.671 -11.711 25.775 1.00 52.06 225 MET A N 1
ATOM 1805 C CA . MET A 1 225 ? -12.210 -10.499 26.405 1.00 52.06 225 MET A CA 1
ATOM 1806 C C . MET A 1 225 ? -13.746 -10.465 26.422 1.00 52.06 225 MET A C 1
ATOM 1808 O O . MET A 1 225 ? -14.340 -9.983 27.381 1.00 52.06 225 MET A O 1
ATOM 1812 N N . VAL A 1 226 ? -14.400 -10.993 25.382 1.00 65.00 226 VAL A N 1
ATOM 1813 C CA . VAL A 1 226 ? -15.866 -11.142 25.365 1.00 65.00 226 VAL A CA 1
ATOM 1814 C C . VAL A 1 226 ? -16.305 -12.152 26.426 1.00 65.00 226 VAL A C 1
ATOM 1816 O O . VAL A 1 226 ? -17.191 -11.856 27.216 1.00 65.00 226 VAL A O 1
ATOM 1819 N N . ARG A 1 227 ? -15.616 -13.295 26.518 1.00 60.97 227 ARG A N 1
ATOM 1820 C CA . ARG A 1 227 ? -15.932 -14.361 27.480 1.00 60.97 227 ARG A CA 1
ATOM 1821 C C . ARG A 1 227 ? -15.664 -13.991 28.946 1.00 60.97 227 ARG A C 1
ATOM 1823 O O . ARG A 1 227 ? -16.185 -14.652 29.828 1.00 60.97 227 ARG A O 1
ATOM 1830 N N . SER A 1 228 ? -14.829 -12.987 29.220 1.00 60.91 228 SER A N 1
ATOM 1831 C CA . SER A 1 228 ? -14.603 -12.473 30.580 1.00 60.91 228 SER A CA 1
ATOM 1832 C C . SER A 1 228 ? -15.620 -11.417 31.024 1.00 60.91 228 SER A C 1
ATOM 1834 O O . SER A 1 228 ? -15.611 -11.040 32.191 1.00 60.91 228 SER A O 1
ATOM 1836 N N . ASN A 1 229 ? -16.440 -10.909 30.097 1.00 53.00 229 ASN A N 1
ATOM 1837 C CA . ASN A 1 229 ? -17.492 -9.923 30.364 1.00 53.00 229 ASN A CA 1
ATOM 1838 C C . ASN A 1 229 ? -18.900 -10.558 30.432 1.00 53.00 229 ASN A C 1
ATOM 1840 O O . ASN A 1 229 ? -19.870 -9.829 30.638 1.00 53.00 229 ASN A O 1
ATOM 1844 N N . GLU A 1 230 ? -18.995 -11.878 30.245 1.00 49.97 230 GLU A N 1
ATOM 1845 C CA . GLU A 1 230 ? -20.176 -12.728 30.472 1.00 49.97 230 GLU A CA 1
ATOM 1846 C C . GLU A 1 230 ? -20.037 -13.471 31.807 1.00 49.97 230 GLU A C 1
ATOM 1848 O O . GLU A 1 230 ? -21.061 -13.593 32.515 1.00 49.97 230 GLU A O 1
#

Secondary structure (DSSP, 8-state):
-HHHHHHHHHHHHHHHHHHHHHHHHHHHHHHHHHHHHHHHHHHHTPPPPPTT--------S--PPPHHHHHHHHHHHHHHHHHHHT-HHHHHHHHHHHHHHHHHHHHHTSPPTTS---TT----S-S-TTS--SS-TTSHHHHHHHHHHHHHHHHHHHHHHHTT-HHHHHHHHHHHHHHHHHHTS-TTT-GGGHHHHHHHHHHHHHHHHHHHHHHHHHHHHHHHHHHT--

Radius of gyration: 22.6 Å; chains: 1; bounding box: 46×39×71 Å

Organism: Allomyces macrogynus (strain ATCC 38327) (NCBI:txid578462)